Protein AF-0000000083465930 (afdb_homodimer)

Structure (mmCIF, N/CA/C/O backbone):
data_AF-0000000083465930-model_v1
#
loop_
_entity.id
_entity.type
_entity.pdbx_description
1 polymer 'peptidyl-tRNA hydrolase'
#
loop_
_atom_site.group_PDB
_atom_site.id
_atom_site.type_symbol
_atom_site.label_atom_id
_atom_site.label_alt_id
_atom_site.label_comp_id
_atom_site.label_asym_id
_atom_site.label_entity_id
_atom_site.label_seq_id
_atom_site.pdbx_PDB_ins_code
_atom_site.Cartn_x
_atom_site.Cartn_y
_atom_site.Cartn_z
_atom_site.occupancy
_atom_site.B_iso_or_equiv
_atom_site.auth_seq_id
_atom_site.auth_comp_id
_atom_site.auth_asym_id
_atom_site.auth_atom_id
_atom_site.pdbx_PDB_model_num
ATOM 1 N N . MET A 1 1 ? 44.125 41.344 32.562 1 27.91 1 MET A N 1
ATOM 2 C CA . MET A 1 1 ? 44.281 40.625 31.328 1 27.91 1 MET A CA 1
ATOM 3 C C . MET A 1 1 ? 43.156 39.625 31.141 1 27.91 1 MET A C 1
ATOM 5 O O . MET A 1 1 ? 43.188 38.781 30.234 1 27.91 1 MET A O 1
ATOM 9 N N . GLU A 1 2 ? 42.25 39.406 32.125 1 35.97 2 GLU A N 1
ATOM 10 C CA . GLU A 1 2 ? 41.156 38.438 32.344 1 35.97 2 GLU A CA 1
ATOM 11 C C . GLU A 1 2 ? 40 38.719 31.406 1 35.97 2 GLU A C 1
ATOM 13 O O . GLU A 1 2 ? 39.125 37.844 31.203 1 35.97 2 GLU A O 1
ATOM 18 N N . ASN A 1 3 ? 39.75 39.969 30.953 1 37.75 3 ASN A N 1
ATOM 19 C CA . ASN A 1 3 ? 38.469 40.375 30.391 1 37.75 3 ASN A CA 1
ATOM 20 C C . ASN A 1 3 ? 38.344 39.969 28.938 1 37.75 3 ASN A C 1
ATOM 22 O O . ASN A 1 3 ? 37.344 40.312 28.266 1 37.75 3 ASN A O 1
ATOM 26 N N . TYR A 1 4 ? 39.5 39.75 28.172 1 34.25 4 TYR A N 1
ATOM 27 C CA . TYR A 1 4 ? 39.406 39.562 26.719 1 34.25 4 TYR A CA 1
ATOM 28 C C . TYR A 1 4 ? 38.875 38.188 26.375 1 34.25 4 TYR A C 1
ATOM 30 O O . TYR A 1 4 ? 38.75 37.844 25.203 1 34.25 4 TYR A O 1
ATOM 38 N N . THR A 1 5 ? 38.844 37.156 27.266 1 36.78 5 THR A N 1
ATOM 39 C CA . THR A 1 5 ? 38.5 35.781 26.922 1 36.78 5 THR A CA 1
ATOM 40 C C . THR A 1 5 ? 37 35.656 26.609 1 36.78 5 THR A C 1
ATOM 42 O O . THR A 1 5 ? 36.562 34.688 25.984 1 36.78 5 THR A O 1
ATOM 45 N N . ALA A 1 6 ? 36.156 36.531 27.141 1 35.62 6 ALA A N 1
ATOM 46 C CA . ALA A 1 6 ? 34.719 36.375 27 1 35.62 6 ALA A CA 1
ATOM 47 C C . ALA A 1 6 ? 34.25 36.656 25.562 1 35.62 6 ALA A C 1
ATOM 49 O O . ALA A 1 6 ? 33.25 36.125 25.109 1 35.62 6 ALA A O 1
ATOM 50 N N . PHE A 1 7 ? 34.969 37.625 24.875 1 36.94 7 PHE A N 1
ATOM 51 C CA . PHE A 1 7 ? 34.375 38.156 23.656 1 36.94 7 PHE A CA 1
ATOM 52 C C . PHE A 1 7 ? 34.469 37.156 22.516 1 36.94 7 PHE A C 1
ATOM 54 O O . PHE A 1 7 ? 33.562 37.062 21.688 1 36.94 7 PHE A O 1
ATOM 61 N N . LEU A 1 8 ? 35.594 36.375 22.375 1 36.5 8 LEU A N 1
ATOM 62 C CA . LEU A 1 8 ? 35.844 35.594 21.188 1 36.5 8 LEU A CA 1
ATOM 63 C C . LEU A 1 8 ? 34.844 34.406 21.125 1 36.5 8 LEU A C 1
ATOM 65 O O . LEU A 1 8 ? 34.656 33.812 20.062 1 36.5 8 LEU A O 1
ATOM 69 N N . ALA A 1 9 ? 34.281 33.938 22.297 1 39.59 9 ALA A N 1
ATOM 70 C CA . ALA A 1 9 ? 33.438 32.781 22.219 1 39.59 9 ALA A CA 1
ATOM 71 C C . ALA A 1 9 ? 32.125 33.094 21.469 1 39.59 9 ALA A C 1
ATOM 73 O O . ALA A 1 9 ? 31.438 32.188 21.016 1 39.59 9 ALA A O 1
ATOM 74 N N . GLY A 1 10 ? 31.703 34.344 21.453 1 39.66 10 GLY A N 1
ATOM 75 C CA . GLY A 1 10 ? 30.422 34.656 20.844 1 39.66 10 GLY A CA 1
ATOM 76 C C . GLY A 1 10 ? 30.422 34.531 19.344 1 39.66 10 GLY A C 1
ATOM 77 O O . GLY A 1 10 ? 29.391 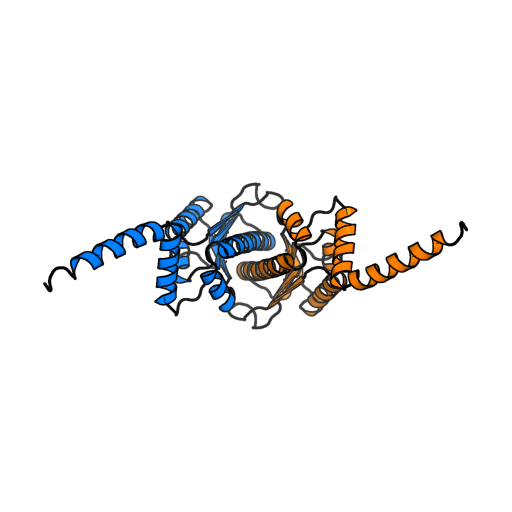34.281 18.734 1 39.66 10 GLY A O 1
ATOM 78 N N . VAL A 1 11 ? 31.5 34.969 18.609 1 41.03 11 VAL A N 1
ATOM 79 C CA . VAL A 1 11 ? 31.453 35.094 17.156 1 41.03 11 VAL A CA 1
ATOM 80 C C . VAL A 1 11 ? 31.391 33.719 16.5 1 41.03 11 VAL A C 1
ATOM 82 O O . VAL A 1 11 ? 30.688 33.531 15.5 1 41.03 11 VAL A O 1
ATOM 85 N N . ALA A 1 12 ? 32.219 32.75 16.969 1 38.88 12 ALA A N 1
ATOM 86 C CA . ALA A 1 12 ? 32.281 31.516 16.219 1 38.88 12 ALA A CA 1
ATOM 87 C C . ALA A 1 12 ? 30.953 30.766 16.281 1 38.88 12 ALA A C 1
ATOM 89 O O . ALA A 1 12 ? 30.609 30.016 15.352 1 38.88 12 ALA A O 1
ATOM 90 N N . ILE A 1 13 ? 30.172 30.938 17.359 1 40.91 13 ILE A N 1
ATOM 91 C CA . ILE A 1 13 ? 28.906 30.219 17.438 1 40.91 13 ILE A CA 1
ATOM 92 C C . ILE A 1 13 ? 27.938 30.781 16.391 1 40.91 13 ILE A C 1
ATOM 94 O O . ILE A 1 13 ? 26.969 30.109 16.016 1 40.91 13 ILE A O 1
ATOM 98 N N . GLY A 1 14 ? 28.016 32.062 15.992 1 40.56 14 GLY A N 1
ATOM 99 C CA . GLY A 1 14 ? 27.062 32.656 15.07 1 40.56 14 GLY A CA 1
ATOM 100 C C . GLY A 1 14 ? 27.141 32.094 13.664 1 40.56 14 GLY A C 1
ATOM 101 O O . GLY A 1 14 ? 26.125 31.938 12.992 1 40.56 14 GLY A O 1
ATOM 102 N N . ILE A 1 15 ? 28.344 32.031 13.047 1 40.5 15 ILE A N 1
ATOM 103 C CA . ILE A 1 15 ? 28.453 31.688 11.633 1 40.5 15 ILE A CA 1
ATOM 104 C C . ILE A 1 15 ? 28.016 30.25 11.398 1 40.5 15 ILE A C 1
ATOM 106 O O . ILE A 1 15 ? 27.359 29.938 10.398 1 40.5 15 ILE A O 1
ATOM 110 N N . THR A 1 16 ? 28.453 29.281 12.297 1 41.25 16 THR A N 1
ATOM 111 C CA . THR A 1 16 ? 28.062 27.906 12.016 1 41.25 16 THR A CA 1
ATOM 112 C C . THR A 1 16 ? 26.547 27.734 12.141 1 41.25 16 THR A C 1
ATOM 114 O O . THR A 1 16 ? 25.984 26.812 11.547 1 41.25 16 THR A O 1
ATOM 117 N N . THR A 1 17 ? 25.828 28.609 12.898 1 41.78 17 THR A N 1
ATOM 118 C CA . THR A 1 17 ? 24.375 28.422 12.953 1 41.78 17 THR A CA 1
ATOM 119 C C . THR A 1 17 ? 23.734 28.766 11.617 1 41.78 17 THR A C 1
ATOM 121 O O . THR A 1 17 ? 22.641 28.281 11.297 1 41.78 17 THR A O 1
ATOM 124 N N . SER A 1 18 ? 24.234 29.703 10.883 1 39.09 18 SER A N 1
ATOM 125 C CA . SER A 1 18 ? 23.562 30.109 9.656 1 39.09 18 SER A CA 1
ATOM 126 C C . SER A 1 18 ? 23.562 28.984 8.633 1 39.09 18 SER A C 1
ATOM 128 O O . SER A 1 18 ? 22.578 28.797 7.898 1 39.09 18 SER A O 1
ATOM 130 N N . LEU A 1 19 ? 24.672 28.406 8.281 1 38.31 19 LEU A N 1
ATOM 131 C CA . LEU A 1 19 ? 24.703 27.375 7.246 1 38.31 19 LEU A CA 1
ATOM 132 C C . LEU A 1 19 ? 23.891 26.156 7.68 1 38.31 19 LEU A C 1
ATOM 134 O O . LEU A 1 19 ? 23.359 25.422 6.84 1 38.31 19 LEU A O 1
ATOM 138 N N . LEU A 1 20 ? 23.938 25.766 8.945 1 37.5 20 LEU A N 1
ATOM 139 C CA . LEU A 1 20 ? 23.172 24.594 9.375 1 37.5 20 LEU A CA 1
ATOM 140 C C . LEU A 1 20 ? 21.672 24.859 9.289 1 37.5 20 LEU A C 1
ATOM 142 O O . LEU A 1 20 ? 20.875 23.938 9.445 1 37.5 20 LEU A O 1
ATOM 146 N N . VAL A 1 21 ? 21.203 26.188 9.219 1 34.84 21 VAL A N 1
ATOM 147 C CA . VAL A 1 21 ? 19.766 26.328 9.07 1 34.84 21 VAL A CA 1
ATOM 148 C C . VAL A 1 21 ? 19.359 26.047 7.629 1 34.84 21 VAL A C 1
ATOM 150 O O . VAL A 1 21 ? 18.797 26.906 6.945 1 34.84 21 VAL A O 1
ATOM 153 N N . LYS A 1 22 ? 20.312 25.531 6.785 1 37.97 22 LYS A N 1
ATOM 154 C CA . LYS A 1 22 ? 19.516 25.156 5.621 1 37.97 22 LYS A CA 1
ATOM 155 C C . LYS A 1 22 ? 18.203 24.516 6.035 1 37.97 22 LYS A C 1
ATOM 157 O O . LYS A 1 22 ? 18.172 23.688 6.953 1 37.97 22 LYS A O 1
ATOM 162 N N . GLY A 1 23 ? 16.922 25.062 5.531 1 37 23 GLY A N 1
ATOM 163 C CA . GLY A 1 23 ? 15.523 24.719 5.777 1 37 23 GLY A CA 1
ATOM 164 C C . GLY A 1 23 ? 15.305 23.25 6.074 1 37 23 GLY A C 1
ATOM 165 O O . GLY A 1 23 ? 14.438 22.891 6.871 1 37 23 GLY A O 1
ATOM 166 N N . ASN A 1 24 ? 16.047 22.406 5.473 1 42.25 24 ASN A N 1
ATOM 167 C CA . ASN A 1 24 ? 15.82 20.984 5.652 1 42.25 24 ASN A CA 1
ATOM 168 C C . ASN A 1 24 ? 16.375 20.5 6.988 1 42.25 24 ASN A C 1
ATOM 170 O O . ASN A 1 24 ? 15.82 19.562 7.586 1 42.25 24 ASN A O 1
ATOM 174 N N . ARG A 1 25 ? 17.391 21.219 7.574 1 44.59 25 ARG A N 1
ATOM 175 C CA . ARG A 1 25 ? 18.062 20.797 8.797 1 44.59 25 ARG A CA 1
ATOM 176 C C . ARG A 1 25 ? 17.281 21.234 10.031 1 44.59 25 ARG A C 1
ATOM 178 O O . ARG A 1 25 ? 17.359 20.594 11.086 1 44.59 25 ARG A O 1
ATOM 185 N N . VAL A 1 26 ? 16.625 22.359 9.984 1 43.25 26 VAL A N 1
ATOM 186 C CA . VAL A 1 26 ? 15.812 22.766 11.133 1 43.25 26 VAL A CA 1
ATOM 187 C C . VAL A 1 26 ? 14.672 21.766 11.328 1 43.25 26 VAL A C 1
ATOM 189 O O . VAL A 1 26 ? 14.312 21.438 12.469 1 43.25 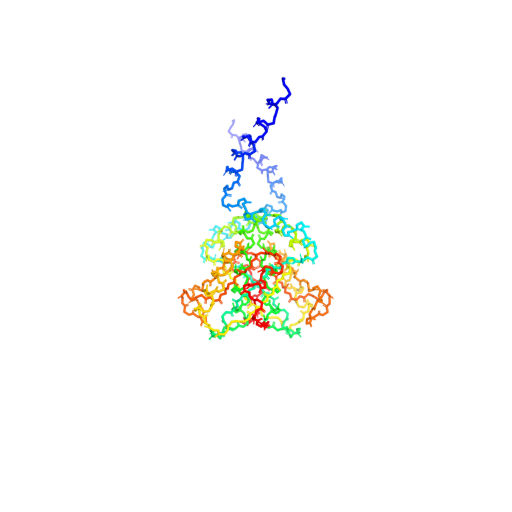26 VAL A O 1
ATOM 192 N N . LYS A 1 27 ? 14.109 21.328 10.172 1 48.66 27 LYS A N 1
ATOM 193 C CA . LYS A 1 27 ? 13.055 20.328 10.195 1 48.66 27 LYS A CA 1
ATOM 194 C C . LYS A 1 27 ? 13.57 19 10.734 1 48.66 27 LYS A C 1
ATOM 196 O O . LYS A 1 27 ? 12.883 18.312 11.492 1 48.66 27 LYS A O 1
ATOM 201 N N . ASP A 1 28 ? 14.859 18.734 10.461 1 49.38 28 ASP A N 1
ATOM 202 C CA . ASP A 1 28 ? 15.516 17.547 11.031 1 49.38 28 ASP A CA 1
ATOM 203 C C . ASP A 1 28 ? 15.734 17.734 12.531 1 49.38 28 ASP A C 1
ATOM 205 O O . ASP A 1 28 ? 15.625 16.766 13.297 1 49.38 28 ASP A O 1
ATOM 209 N N . ILE A 1 29 ? 15.953 19 12.883 1 46.38 29 ILE A N 1
ATOM 210 C CA . ILE A 1 29 ? 16.25 19.25 14.289 1 46.38 29 ILE A CA 1
ATOM 211 C C . ILE A 1 29 ? 14.977 19.109 15.117 1 46.38 29 ILE A C 1
ATOM 213 O O . ILE A 1 29 ? 14.992 18.547 16.219 1 46.38 29 ILE A O 1
ATOM 217 N N . LYS A 1 30 ? 13.719 19.656 14.766 1 47.03 30 LYS A N 1
ATOM 218 C CA . LYS A 1 30 ? 12.484 19.484 15.523 1 47.03 30 LYS A CA 1
ATOM 219 C C . LYS A 1 30 ? 12.078 18.016 15.578 1 47.03 30 LYS A C 1
ATOM 221 O O . LYS A 1 30 ? 11.656 17.516 16.625 1 47.03 30 LYS A O 1
ATOM 226 N N . CYS A 1 31 ? 12.242 17.297 14.398 1 47.69 31 CYS A N 1
ATOM 227 C CA . CYS A 1 31 ? 12.039 15.859 14.453 1 47.69 31 CYS A CA 1
ATOM 228 C C . CYS A 1 31 ? 13.008 15.211 15.43 1 47.69 31 CYS A C 1
ATOM 230 O O . CYS A 1 31 ? 12.617 14.32 16.203 1 47.69 31 CYS A O 1
ATOM 232 N N . LEU A 1 32 ? 14.234 15.75 15.352 1 48 32 LEU A N 1
ATOM 233 C CA . LEU A 1 32 ? 15.219 15.219 16.281 1 48 32 LEU A CA 1
ATOM 234 C C . LEU A 1 32 ? 14.859 15.578 17.719 1 48 32 LEU A C 1
ATOM 236 O O . LEU A 1 32 ? 14.953 14.734 18.609 1 48 32 LEU A O 1
ATOM 240 N N . PHE A 1 33 ? 14.562 16.844 18 1 45.38 33 PHE A N 1
ATOM 241 C CA . PHE A 1 33 ? 14.211 17.203 19.359 1 45.38 33 PHE A CA 1
ATOM 242 C C . PHE A 1 33 ? 12.992 16.438 19.844 1 45.38 33 PHE A C 1
ATOM 244 O O . PHE A 1 33 ? 12.961 15.938 20.969 1 45.38 33 PHE A O 1
ATOM 251 N N . ASP A 1 34 ? 11.914 16.391 18.984 1 46.78 34 ASP A N 1
ATOM 252 C CA . ASP A 1 34 ? 10.711 15.656 19.359 1 46.78 34 ASP A CA 1
ATOM 253 C C . ASP A 1 34 ? 10.984 14.164 19.453 1 46.78 34 ASP A C 1
ATOM 255 O O . ASP A 1 34 ? 10.453 13.484 20.328 1 46.78 34 ASP A O 1
ATOM 259 N N . ILE A 1 35 ? 11.805 13.602 18.609 1 47.16 35 ILE A N 1
ATOM 260 C CA . ILE A 1 35 ? 12.273 12.227 18.781 1 47.16 35 ILE A CA 1
ATOM 261 C C . ILE A 1 35 ? 12.984 12.094 20.125 1 47.16 35 ILE A C 1
ATOM 263 O O . ILE A 1 35 ? 12.789 11.109 20.844 1 47.16 35 ILE A O 1
ATOM 267 N N . VAL A 1 36 ? 13.836 13 20.406 1 43.12 36 VAL A N 1
ATOM 268 C CA . VAL A 1 36 ? 14.609 12.945 21.641 1 43.12 36 VAL A CA 1
ATOM 269 C C . VAL A 1 36 ? 13.688 13.117 22.844 1 43.12 36 VAL A C 1
ATOM 271 O O . VAL A 1 36 ? 13.836 12.43 23.859 1 43.12 36 VAL A O 1
ATOM 274 N N . LEU A 1 37 ? 12.953 14.133 22.891 1 43.19 37 LEU A N 1
ATOM 275 C CA . LEU A 1 37 ? 12.195 14.398 24.109 1 43.19 37 LEU A CA 1
ATOM 276 C C . LEU A 1 37 ? 11.062 13.398 24.266 1 43.19 37 LEU A C 1
ATOM 278 O O . LEU A 1 37 ? 10.742 12.992 25.391 1 43.19 37 LEU A O 1
ATOM 282 N N . ASN A 1 38 ? 10.078 13.211 23.297 1 46.69 38 ASN A N 1
ATOM 283 C CA . ASN A 1 38 ? 8.922 12.367 23.578 1 46.69 38 ASN A CA 1
ATOM 284 C C . ASN A 1 38 ? 9.156 10.922 23.141 1 46.69 38 ASN A C 1
ATOM 286 O O . ASN A 1 38 ? 8.688 10.516 22.062 1 46.69 38 ASN A O 1
ATOM 290 N N . LYS A 1 39 ? 10.172 10.25 23.5 1 51.28 39 LYS A N 1
ATOM 291 C CA . LYS A 1 39 ? 10.578 8.852 23.469 1 51.28 39 LYS A CA 1
ATOM 292 C C . LYS A 1 39 ? 9.367 7.926 23.469 1 51.28 39 LYS A C 1
ATOM 294 O O . LYS A 1 39 ? 9.461 6.77 23.062 1 51.28 39 LYS A O 1
ATOM 299 N N . ARG A 1 40 ? 8.281 8.469 23.891 1 60.31 40 ARG A N 1
ATOM 300 C CA . ARG A 1 40 ? 7.176 7.543 24.125 1 60.31 40 ARG A CA 1
ATOM 301 C C . ARG A 1 40 ? 6.203 7.547 22.938 1 60.31 40 ARG A C 1
ATOM 303 O O . ARG A 1 40 ? 5.254 6.762 22.922 1 60.31 40 ARG A O 1
ATOM 310 N N . ASP A 1 41 ? 6.512 8.484 21.906 1 82.75 41 ASP A N 1
ATOM 311 C CA . ASP A 1 41 ? 5.555 8.602 20.812 1 82.75 41 ASP A CA 1
ATOM 312 C C . ASP A 1 41 ? 5.953 7.703 19.641 1 82.75 41 ASP A C 1
ATOM 314 O O . ASP A 1 41 ? 7.031 7.871 19.062 1 82.75 41 ASP A O 1
ATOM 318 N N . SER A 1 42 ? 5.156 6.676 19.312 1 92.75 42 SER A N 1
ATOM 319 C CA . SER A 1 42 ? 5.398 5.77 18.188 1 92.75 42 SER A CA 1
ATOM 320 C C . SER A 1 42 ? 5.16 6.465 16.859 1 92.75 42 SER A C 1
ATOM 322 O O . SER A 1 42 ? 4.434 7.457 16.797 1 92.75 42 SER A O 1
ATOM 324 N N . CYS A 1 43 ? 5.926 6.09 15.852 1 97.06 43 CYS A N 1
ATOM 325 C CA . CYS A 1 43 ? 5.766 6.641 14.508 1 97.06 43 CYS A CA 1
ATOM 326 C C . CYS A 1 43 ? 4.688 5.891 13.734 1 97.06 43 CYS A C 1
ATOM 328 O O . CYS A 1 43 ? 4.496 4.691 13.938 1 97.06 43 CYS A O 1
ATOM 330 N N . LYS A 1 44 ? 4.031 6.629 12.891 1 97.75 44 LYS A N 1
ATOM 331 C CA . LYS A 1 44 ? 3.012 6 12.055 1 97.75 44 LYS A CA 1
ATOM 332 C C . LYS A 1 44 ? 2.918 6.684 10.695 1 97.75 44 LYS A C 1
ATOM 334 O O . LYS A 1 44 ? 3.479 7.762 10.5 1 97.75 44 LYS A O 1
ATOM 339 N N . MET A 1 45 ? 2.43 6.047 9.75 1 98.62 45 MET A N 1
ATOM 340 C CA . MET A 1 45 ? 1.994 6.559 8.453 1 98.62 45 MET A CA 1
ATOM 341 C C . MET A 1 45 ? 0.476 6.488 8.328 1 98.62 45 MET A C 1
ATOM 343 O O . MET A 1 45 ? -0.144 5.516 8.758 1 98.62 45 MET A O 1
ATOM 347 N N . VAL A 1 46 ? -0.176 7.516 7.812 1 98.81 46 VAL A N 1
ATOM 348 C CA . VAL A 1 46 ? -1.629 7.523 7.688 1 98.81 46 VAL A CA 1
ATOM 349 C C . VAL A 1 46 ? -2.02 7.801 6.238 1 98.81 46 VAL A C 1
ATOM 351 O O . VAL A 1 46 ? -1.301 8.5 5.516 1 98.81 46 VAL A O 1
ATOM 354 N N . PHE A 1 47 ? -3.111 7.168 5.836 1 98.88 47 PHE A N 1
ATOM 355 C CA . PHE A 1 47 ? -3.721 7.414 4.535 1 98.88 47 PHE A CA 1
ATOM 356 C C . PHE A 1 47 ? -5.094 8.062 4.695 1 98.88 47 PHE A C 1
ATOM 358 O O . PHE A 1 47 ? -5.973 7.504 5.355 1 98.88 47 PHE A O 1
ATOM 365 N N . VAL A 1 48 ? -5.27 9.227 4.168 1 98.94 48 VAL A N 1
ATOM 366 C CA . VAL A 1 48 ? -6.551 9.922 4.168 1 98.94 48 VAL A CA 1
ATOM 367 C C . VAL A 1 48 ? -7.27 9.672 2.842 1 98.94 48 VAL A C 1
ATOM 369 O O . VAL A 1 48 ? -6.867 10.195 1.802 1 98.94 48 VAL A O 1
ATOM 372 N N . VAL A 1 49 ? -8.344 8.93 2.893 1 98.81 49 VAL A N 1
ATOM 373 C CA . VAL A 1 49 ? -9.039 8.469 1.696 1 98.81 49 VAL A CA 1
ATOM 374 C C . VAL A 1 49 ? -10.273 9.328 1.449 1 98.81 49 VAL A C 1
ATOM 376 O O . VAL A 1 49 ? -11.086 9.531 2.35 1 98.81 49 VAL A O 1
ATOM 379 N N . ARG A 1 50 ? -10.359 9.867 0.22 1 98.38 50 ARG A N 1
ATOM 380 C CA . ARG A 1 50 ? -11.57 10.57 -0.183 1 98.38 50 ARG A CA 1
ATOM 381 C C . ARG A 1 50 ? -12.75 9.609 -0.275 1 98.38 50 ARG A C 1
ATOM 383 O O . ARG A 1 50 ? -12.953 8.961 -1.304 1 98.38 50 ARG A O 1
ATOM 390 N N . ASN A 1 51 ? -13.539 9.625 0.748 1 97.75 51 ASN A N 1
ATOM 391 C CA . ASN A 1 51 ? -14.68 8.727 0.862 1 97.75 51 ASN A CA 1
ATOM 392 C C . ASN A 1 51 ? -15.852 9.188 -0.008 1 97.75 51 ASN A C 1
ATOM 394 O O . ASN A 1 51 ? -16.703 8.383 -0.383 1 97.75 51 ASN A O 1
ATOM 398 N N . ASP A 1 52 ? -15.945 10.422 -0.296 1 96.88 52 ASP A N 1
ATOM 39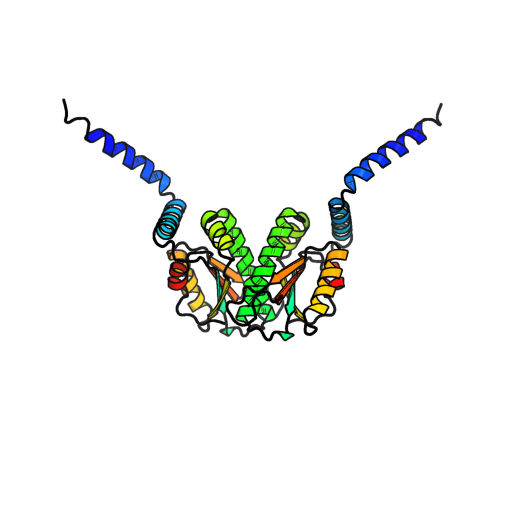9 C CA . ASP A 1 52 ? -17.016 11 -1.099 1 96.88 52 ASP A CA 1
ATOM 400 C C . ASP A 1 52 ? -17 10.445 -2.521 1 96.88 52 ASP A C 1
ATOM 402 O O . ASP A 1 52 ? -18 10.531 -3.24 1 96.88 52 ASP A O 1
ATOM 406 N N . LEU A 1 53 ? -15.875 9.812 -2.975 1 96.25 53 LEU A N 1
ATOM 407 C CA . LEU A 1 53 ? -15.734 9.312 -4.34 1 96.25 53 LEU A CA 1
ATOM 408 C C . LEU A 1 53 ? -16.422 7.957 -4.496 1 96.25 53 LEU A C 1
ATOM 410 O O . LEU A 1 53 ? -16.625 7.492 -5.617 1 96.25 53 LEU A O 1
ATOM 414 N N . GLY A 1 54 ? -16.688 7.281 -3.406 1 95.06 54 GLY A N 1
ATOM 415 C CA . GLY A 1 54 ? -17.375 6 -3.465 1 95.06 54 GLY A CA 1
ATOM 416 C C . GLY A 1 54 ? -16.531 4.902 -4.09 1 95.06 54 GLY A C 1
ATOM 417 O O . GLY A 1 54 ? -17.047 4.051 -4.812 1 95.06 54 GLY A O 1
ATOM 418 N N . MET A 1 55 ? -15.242 4.922 -3.822 1 95.5 55 MET A N 1
ATOM 419 C CA . MET A 1 55 ? -14.352 3.91 -4.391 1 95.5 55 MET A CA 1
ATOM 420 C C . MET A 1 55 ? -14.609 2.547 -3.756 1 95.5 55 MET A C 1
ATOM 422 O O . MET A 1 55 ? -14.938 2.461 -2.57 1 95.5 55 MET A O 1
ATOM 426 N N . THR A 1 56 ? -14.391 1.492 -4.582 1 95.19 56 THR A N 1
ATOM 427 C CA . THR A 1 56 ? -14.492 0.127 -4.078 1 95.19 56 THR A CA 1
ATOM 428 C C . THR A 1 56 ? -13.336 -0.192 -3.141 1 95.19 56 THR A C 1
ATOM 430 O O . THR A 1 56 ? -12.352 0.544 -3.094 1 95.19 56 THR A O 1
ATOM 433 N N . LYS A 1 57 ? -13.438 -1.282 -2.434 1 96.12 57 LYS A N 1
ATOM 434 C CA . LYS A 1 57 ? -12.406 -1.721 -1.497 1 96.12 57 LYS A CA 1
ATOM 435 C C . LYS A 1 57 ? -11.07 -1.934 -2.209 1 96.12 57 LYS A C 1
ATOM 437 O O . LYS A 1 57 ? -10.023 -1.521 -1.709 1 96.12 57 LYS A O 1
ATOM 442 N N . GLY A 1 58 ? -11.125 -2.561 -3.355 1 96.25 58 GLY A N 1
ATOM 443 C CA . GLY A 1 58 ? -9.914 -2.822 -4.117 1 96.25 58 GLY A CA 1
ATOM 444 C C . GLY A 1 58 ? -9.219 -1.558 -4.59 1 96.25 58 GLY A C 1
ATOM 445 O O . GLY A 1 58 ? -7.996 -1.444 -4.504 1 96.25 58 GLY A O 1
ATOM 446 N N . LYS A 1 59 ? -9.992 -0.634 -5.059 1 95.75 59 LYS A N 1
ATOM 447 C CA . LYS A 1 59 ? -9.438 0.627 -5.543 1 95.75 59 LYS A CA 1
ATOM 448 C C . LYS A 1 59 ? -8.828 1.433 -4.398 1 95.75 59 LYS A C 1
ATOM 450 O O . LYS A 1 59 ? -7.75 2.02 -4.555 1 95.75 59 LYS A O 1
ATOM 455 N N . ILE A 1 60 ? -9.492 1.464 -3.27 1 97.69 60 ILE A N 1
ATOM 456 C CA . ILE A 1 60 ? -8.961 2.143 -2.094 1 97.69 60 ILE A CA 1
ATOM 457 C C . ILE A 1 60 ? -7.617 1.529 -1.709 1 97.69 60 ILE A C 1
ATOM 459 O O . ILE A 1 60 ? -6.641 2.248 -1.483 1 97.69 60 ILE A O 1
ATOM 463 N N . ALA A 1 61 ? -7.594 0.227 -1.668 1 98.5 61 ALA A N 1
ATOM 464 C CA . ALA A 1 61 ? -6.367 -0.477 -1.299 1 98.5 61 ALA A CA 1
ATOM 465 C C . ALA A 1 61 ? -5.25 -0.187 -2.293 1 98.5 61 ALA A C 1
ATOM 467 O O . ALA A 1 61 ? -4.105 0.049 -1.896 1 98.5 61 ALA A O 1
ATOM 468 N N . ALA A 1 62 ? -5.527 -0.182 -3.559 1 97.69 62 ALA A N 1
ATOM 469 C CA . ALA A 1 62 ? -4.535 0.107 -4.59 1 97.69 62 ALA A CA 1
ATOM 470 C C . ALA A 1 62 ? -3.984 1.521 -4.441 1 97.69 62 ALA A C 1
ATOM 472 O O . ALA A 1 62 ? -2.77 1.732 -4.512 1 97.69 62 ALA A O 1
ATOM 473 N N . GLN A 1 63 ? -4.863 2.477 -4.23 1 98 63 GLN A N 1
ATOM 474 C CA . GLN A 1 63 ? -4.441 3.867 -4.113 1 98 63 GLN A CA 1
ATOM 475 C C . GLN A 1 63 ? -3.65 4.098 -2.828 1 98 63 GLN A C 1
ATOM 477 O O . GLN A 1 63 ? -2.682 4.859 -2.814 1 98 63 GLN A O 1
ATOM 482 N N . CYS A 1 64 ? -4.07 3.461 -1.718 1 98.75 64 CYS A N 1
ATOM 483 C CA . CYS A 1 64 ? -3.295 3.553 -0.485 1 98.75 64 CYS A CA 1
ATOM 484 C C . CYS A 1 64 ? -1.912 2.938 -0.664 1 98.75 64 CYS A C 1
ATOM 486 O O . CYS A 1 64 ? -0.931 3.438 -0.109 1 98.75 64 CYS A O 1
ATOM 488 N N . SER A 1 65 ? -1.815 1.862 -1.4 1 98.81 65 SER A N 1
ATOM 489 C CA . SER A 1 65 ? -0.529 1.233 -1.68 1 98.81 65 SER A CA 1
ATOM 490 C C . SER A 1 65 ? 0.375 2.158 -2.488 1 98.81 65 SER A C 1
ATOM 492 O O . SER A 1 65 ? 1.585 2.209 -2.26 1 98.81 65 SER A O 1
ATOM 494 N N . HIS A 1 66 ? -0.203 2.873 -3.436 1 98.44 66 HIS A N 1
ATOM 495 C CA . HIS A 1 66 ? 0.558 3.898 -4.141 1 98.44 66 HIS A CA 1
ATOM 496 C C . HIS A 1 66 ? 1.121 4.93 -3.17 1 98.44 66 HIS A C 1
ATOM 498 O O . HIS A 1 66 ? 2.314 5.238 -3.209 1 98.44 66 HIS A O 1
ATOM 504 N N . ALA A 1 67 ? 0.228 5.422 -2.307 1 98.81 67 ALA A N 1
ATOM 505 C CA . ALA A 1 67 ? 0.631 6.434 -1.332 1 98.81 67 ALA A CA 1
ATOM 506 C C . ALA A 1 67 ? 1.739 5.91 -0.424 1 98.81 67 ALA A C 1
ATOM 508 O O . ALA A 1 67 ? 2.686 6.633 -0.106 1 98.81 67 ALA A O 1
ATOM 509 N N . ALA A 1 68 ? 1.6 4.66 -0.032 1 98.81 68 ALA A N 1
ATOM 510 C CA . ALA A 1 68 ? 2.574 4.051 0.871 1 98.81 68 ALA A CA 1
ATOM 511 C C . ALA A 1 68 ? 3.965 4.027 0.244 1 98.81 68 ALA A C 1
ATOM 513 O O . ALA A 1 68 ? 4.945 4.414 0.884 1 98.81 68 ALA A O 1
ATOM 514 N N . ILE A 1 69 ? 4.062 3.604 -1.009 1 98.31 69 ILE A N 1
ATOM 515 C CA . ILE A 1 69 ? 5.344 3.512 -1.698 1 98.31 69 ILE A CA 1
ATOM 516 C C . ILE A 1 69 ? 5.93 4.91 -1.888 1 98.31 69 ILE A C 1
ATOM 518 O O . ILE A 1 69 ? 7.125 5.121 -1.684 1 98.31 69 ILE A O 1
ATOM 522 N N . MET A 1 70 ? 5.074 5.867 -2.238 1 98.06 70 MET A N 1
ATOM 523 C CA . MET A 1 70 ? 5.555 7.23 -2.443 1 98.06 70 MET A CA 1
ATOM 524 C C . MET A 1 70 ? 6.113 7.812 -1.15 1 98.06 70 MET A C 1
ATOM 526 O O . MET A 1 70 ? 7.199 8.398 -1.146 1 98.06 70 MET A O 1
ATOM 530 N N . CYS A 1 71 ? 5.375 7.66 -0.057 1 98.62 71 CYS A N 1
ATOM 531 C CA . CYS A 1 71 ? 5.824 8.148 1.242 1 98.62 71 CYS A CA 1
ATOM 532 C C . CYS A 1 71 ? 7.117 7.461 1.667 1 98.62 71 CYS A C 1
ATOM 534 O O . CYS A 1 71 ? 8.039 8.117 2.152 1 98.62 71 CYS A O 1
ATOM 536 N N . TYR A 1 72 ? 7.16 6.16 1.473 1 98.25 72 TYR A N 1
ATOM 537 C CA . TYR A 1 72 ? 8.336 5.371 1.819 1 98.25 72 TYR A CA 1
ATOM 538 C C . TYR A 1 72 ? 9.562 5.852 1.048 1 98.25 72 TYR A C 1
ATOM 540 O O . TYR A 1 72 ? 10.617 6.098 1.636 1 98.25 72 TYR A O 1
ATOM 548 N N . ASP A 1 73 ? 9.391 5.961 -0.221 1 96.19 73 ASP A N 1
ATOM 549 C CA . ASP A 1 73 ? 10.492 6.391 -1.083 1 96.19 73 ASP A CA 1
ATOM 550 C C . ASP A 1 73 ? 11 7.77 -0.673 1 96.19 73 ASP A C 1
ATOM 552 O O . ASP A 1 73 ? 12.211 7.984 -0.575 1 96.19 73 ASP A O 1
ATOM 556 N N . LYS A 1 74 ? 10.102 8.664 -0.447 1 97.69 74 LYS A N 1
ATOM 557 C CA . LYS A 1 74 ? 10.477 10.008 -0.026 1 97.69 74 LYS A CA 1
ATOM 558 C C . LYS A 1 74 ? 11.195 9.977 1.32 1 97.69 74 LYS A C 1
ATOM 560 O O . LYS A 1 74 ? 12.18 10.695 1.521 1 97.69 74 LYS A O 1
ATOM 565 N N . ALA A 1 75 ? 10.758 9.148 2.201 1 97.5 75 ALA A N 1
ATOM 566 C CA . ALA A 1 75 ? 11.336 9.055 3.539 1 97.5 75 ALA A CA 1
ATOM 567 C C . ALA A 1 75 ? 12.75 8.492 3.486 1 97.5 75 ALA A C 1
ATOM 569 O O . ALA A 1 75 ? 13.609 8.875 4.281 1 97.5 75 ALA A O 1
ATOM 570 N N . VAL A 1 76 ? 12.938 7.543 2.609 1 95.81 76 VAL A N 1
ATOM 571 C CA . VAL A 1 76 ? 14.266 6.965 2.447 1 95.81 76 VAL A CA 1
ATOM 572 C C . VAL A 1 76 ? 15.289 8.078 2.23 1 95.81 76 VAL A C 1
ATOM 574 O O . VAL A 1 76 ? 16.391 8.031 2.783 1 95.81 76 VAL A O 1
ATOM 577 N N . ASN A 1 77 ? 14.922 9.109 1.542 1 95.5 77 ASN A N 1
ATOM 578 C CA . ASN A 1 77 ? 15.859 10.156 1.153 1 95.5 77 ASN A CA 1
ATOM 579 C C . ASN A 1 77 ? 15.812 11.336 2.123 1 95.5 77 ASN A C 1
ATOM 581 O O . ASN A 1 77 ? 16.844 11.945 2.416 1 95.5 77 ASN A O 1
ATOM 585 N N . GLN A 1 78 ? 14.68 11.609 2.652 1 96.38 78 GLN A N 1
ATOM 586 C CA . GLN A 1 78 ? 14.508 12.883 3.34 1 96.38 78 GLN A CA 1
ATOM 587 C C . GLN A 1 78 ? 14.438 12.688 4.852 1 96.38 78 GLN A C 1
ATOM 589 O O . GLN A 1 78 ? 14.633 13.641 5.613 1 96.38 78 GLN A O 1
ATOM 594 N N . ALA A 1 79 ? 14.078 11.516 5.289 1 96.25 79 ALA A N 1
ATOM 595 C CA . ALA A 1 79 ? 13.883 11.281 6.719 1 96.25 79 ALA A CA 1
ATOM 596 C C . ALA A 1 79 ? 14.289 9.859 7.098 1 96.25 79 ALA A C 1
ATOM 598 O O . ALA A 1 79 ? 13.5 9.125 7.707 1 96.25 79 ALA A O 1
ATOM 599 N N . PRO A 1 80 ? 15.555 9.5 6.863 1 96.5 80 PRO A N 1
ATOM 600 C CA . PRO A 1 80 ? 15.992 8.117 7.055 1 96.5 80 PRO A CA 1
ATOM 601 C C . PRO A 1 80 ? 15.922 7.676 8.516 1 96.5 80 PRO A C 1
ATOM 603 O O . PRO A 1 80 ? 15.68 6.496 8.797 1 96.5 80 PRO A O 1
ATOM 606 N N . GLU A 1 81 ? 16.141 8.539 9.453 1 95.19 81 GLU A N 1
ATOM 607 C CA . GLU A 1 81 ? 16.109 8.18 10.867 1 95.19 81 GLU A CA 1
ATOM 608 C C . GLU A 1 81 ? 14.688 7.852 11.32 1 95.19 81 GLU A C 1
ATOM 610 O O . GLU A 1 81 ? 14.469 6.871 12.039 1 95.19 81 GLU A O 1
ATOM 615 N N . ILE A 1 82 ? 13.766 8.633 10.891 1 95.69 82 ILE A N 1
ATOM 616 C CA . ILE A 1 82 ? 12.367 8.398 11.227 1 95.69 82 ILE A CA 1
ATOM 617 C C . ILE A 1 82 ? 11.891 7.105 10.57 1 95.69 82 ILE A C 1
ATOM 619 O O . ILE A 1 82 ? 11.133 6.34 11.172 1 95.69 82 ILE A O 1
ATOM 623 N N . LEU A 1 83 ? 12.336 6.961 9.336 1 97 83 LEU A N 1
ATOM 624 C CA . LEU A 1 83 ? 11.977 5.738 8.625 1 97 83 LEU A CA 1
ATOM 625 C C . LEU A 1 83 ? 12.484 4.508 9.367 1 97 83 LEU A C 1
ATOM 627 O O . LEU A 1 83 ? 11.758 3.52 9.508 1 97 83 LEU A O 1
ATOM 631 N N . ARG A 1 84 ? 13.719 4.57 9.797 1 96.5 84 ARG A N 1
ATOM 632 C CA . ARG A 1 84 ? 14.297 3.463 10.555 1 96.5 84 ARG A CA 1
ATOM 633 C C . ARG A 1 84 ? 13.5 3.189 11.82 1 96.5 84 ARG A C 1
ATOM 635 O O . ARG A 1 84 ? 13.219 2.035 12.148 1 96.5 84 ARG A O 1
ATOM 642 N N . ARG A 1 85 ? 13.18 4.203 12.492 1 95.06 85 ARG A N 1
ATOM 643 C CA . ARG A 1 85 ? 12.383 4.074 13.703 1 95.06 85 ARG A CA 1
ATOM 644 C C . ARG A 1 85 ? 11.023 3.457 13.406 1 95.06 85 ARG A C 1
ATOM 646 O O . ARG A 1 85 ? 10.602 2.514 14.078 1 95.06 85 ARG A O 1
ATOM 653 N N . TRP A 1 86 ? 10.375 4.02 12.43 1 97.06 86 TRP A N 1
ATOM 654 C CA . TRP A 1 86 ? 9.078 3.504 12.008 1 97.06 86 TRP A CA 1
ATOM 655 C C . TRP A 1 86 ? 9.172 2.025 11.641 1 97.06 86 TRP A C 1
ATOM 657 O O . TRP A 1 86 ? 8.312 1.229 12.016 1 97.06 86 TRP A O 1
ATOM 667 N N . ASN A 1 87 ? 10.219 1.656 10.93 1 95.69 87 ASN A N 1
ATOM 668 C CA . ASN A 1 87 ? 10.445 0.262 10.57 1 95.69 87 ASN A CA 1
ATOM 669 C C . ASN A 1 87 ? 10.586 -0.623 11.805 1 95.69 87 ASN A C 1
ATOM 671 O O . ASN A 1 87 ? 9.984 -1.696 11.875 1 95.69 87 ASN A O 1
ATOM 675 N N . HIS A 1 88 ? 11.266 -0.125 12.758 1 94.81 88 HIS A N 1
ATOM 676 C CA . HIS A 1 88 ? 11.547 -0.894 13.961 1 94.81 88 HIS A CA 1
ATOM 677 C C . HIS A 1 88 ? 10.297 -1.019 14.836 1 94.81 88 HIS A C 1
ATOM 679 O O . HIS A 1 88 ? 10.18 -1.96 15.625 1 94.81 88 HIS A O 1
ATOM 685 N N . GLU A 1 89 ? 9.438 -0.106 14.633 1 93.69 89 GLU A N 1
ATOM 686 C CA . GLU A 1 89 ? 8.258 -0.06 15.492 1 93.69 89 GLU A CA 1
ATOM 687 C C . GLU A 1 89 ? 7.086 -0.817 14.867 1 93.69 89 GLU A C 1
ATOM 689 O O . GLU A 1 89 ? 5.973 -0.789 15.391 1 93.69 89 GLU A O 1
ATOM 694 N N . GLY A 1 90 ? 7.324 -1.465 13.68 1 92.56 90 GLY A N 1
ATOM 695 C CA . GLY A 1 90 ? 6.301 -2.33 13.109 1 92.56 90 GLY A CA 1
ATOM 696 C C . GLY A 1 90 ? 5.594 -1.718 11.922 1 92.56 90 GLY A C 1
ATOM 697 O O . GLY A 1 90 ? 4.605 -2.268 11.43 1 92.56 90 GLY A O 1
ATOM 698 N N . GLN A 1 91 ? 6.012 -0.498 11.484 1 96.19 91 GLN A N 1
ATOM 699 C CA . GLN A 1 91 ? 5.512 0.145 10.273 1 96.19 91 GLN A CA 1
ATOM 700 C C . GLN A 1 91 ? 4.004 0.375 10.352 1 96.19 91 GLN A C 1
ATOM 702 O O . GLN A 1 91 ? 3.26 -0.016 9.453 1 96.19 91 GLN A O 1
ATOM 707 N N . ALA A 1 92 ? 3.59 1.023 11.438 1 95.5 92 ALA A N 1
ATOM 708 C CA . ALA A 1 92 ? 2.162 1.253 11.641 1 95.5 92 ALA A CA 1
ATOM 709 C C . ALA A 1 92 ? 1.566 2.064 10.492 1 95.5 92 ALA A C 1
ATOM 711 O O . ALA A 1 92 ? 2.082 3.129 10.141 1 95.5 92 ALA A O 1
ATOM 712 N N . LYS A 1 93 ? 0.529 1.553 9.906 1 97.25 93 LYS A N 1
ATOM 713 C CA . LYS A 1 93 ? -0.229 2.205 8.844 1 97.25 93 LYS A CA 1
ATOM 714 C C . LYS A 1 93 ? -1.712 2.285 9.195 1 97.25 93 LYS A C 1
ATOM 716 O O . LYS A 1 93 ? -2.338 1.269 9.5 1 97.25 93 LYS A O 1
ATOM 721 N N . ILE A 1 94 ? -2.303 3.492 9.148 1 96.94 94 ILE A N 1
ATOM 722 C CA . ILE A 1 94 ? -3.689 3.74 9.531 1 96.94 94 ILE A CA 1
ATOM 723 C C . ILE A 1 94 ? -4.434 4.402 8.375 1 96.94 94 ILE A C 1
ATOM 725 O O . ILE A 1 94 ? -3.898 5.297 7.715 1 96.94 94 ILE A O 1
ATOM 729 N N . VAL A 1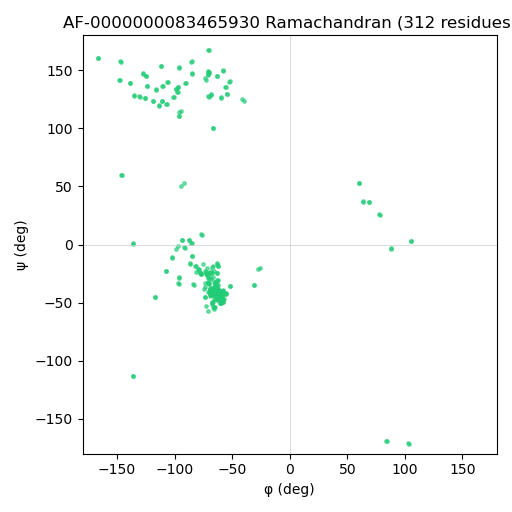 95 ? -5.641 3.934 8.133 1 98.56 95 VAL A N 1
ATOM 730 C CA . VAL A 1 95 ? -6.422 4.492 7.031 1 98.56 95 VAL A CA 1
ATOM 731 C C . VAL A 1 95 ? -7.609 5.273 7.59 1 98.56 95 VAL A C 1
ATOM 733 O O . VAL A 1 95 ? -8.406 4.738 8.367 1 98.56 95 VAL A O 1
ATOM 736 N N . LEU A 1 96 ? -7.691 6.516 7.211 1 98.81 96 LEU A N 1
ATOM 737 C CA . LEU A 1 96 ? -8.75 7.422 7.645 1 98.81 96 LEU A CA 1
ATOM 738 C C . LEU A 1 96 ? -9.664 7.781 6.48 1 98.81 96 LEU A C 1
ATOM 740 O O . LEU A 1 96 ? -9.25 7.734 5.32 1 98.81 96 LEU A O 1
ATOM 744 N N . LYS A 1 97 ? -10.922 8.125 6.754 1 98.56 97 LYS A N 1
ATOM 745 C CA . LYS A 1 97 ? -11.852 8.547 5.711 1 98.56 97 LYS A CA 1
ATOM 746 C C . LYS A 1 97 ? -12.094 10.047 5.758 1 98.56 97 LYS A C 1
ATOM 748 O O . LYS A 1 97 ? -12.164 10.633 6.84 1 98.56 97 LYS A O 1
ATOM 753 N N . LEU A 1 98 ? -12.156 10.641 4.699 1 98.62 98 LEU A N 1
ATOM 754 C CA . LEU A 1 98 ? -12.477 12.055 4.523 1 98.62 98 LEU A CA 1
ATOM 755 C C . LEU A 1 98 ? -13.742 12.227 3.689 1 98.62 98 LEU A C 1
ATOM 757 O O . LEU A 1 98 ? -13.789 11.812 2.529 1 98.62 98 LEU A O 1
ATOM 761 N N . ASP A 1 99 ? -14.695 12.898 4.238 1 97.81 99 ASP A N 1
ATOM 762 C CA . ASP A 1 99 ? -15.977 13.062 3.549 1 97.81 99 ASP A CA 1
ATOM 763 C C . ASP A 1 99 ? -16.094 14.445 2.914 1 97.81 99 ASP A C 1
ATOM 765 O O . ASP A 1 99 ? -16.938 14.672 2.051 1 97.81 99 ASP A O 1
ATOM 769 N N . GLY A 1 100 ? -15.195 15.375 3.227 1 96.5 100 GLY A N 1
ATOM 770 C CA . GLY A 1 100 ? -15.352 16.781 2.883 1 96.5 100 GLY A CA 1
ATOM 771 C C . GLY A 1 100 ? -14.812 17.125 1.505 1 96.5 100 GLY A C 1
ATOM 772 O O . GLY A 1 100 ? -14.75 18.297 1.13 1 96.5 100 GLY A O 1
ATOM 773 N N . GLY A 1 101 ? -14.352 16.156 0.74 1 96.75 101 GLY A N 1
ATOM 774 C CA . GLY A 1 101 ? -13.938 16.375 -0.636 1 96.75 101 GLY A CA 1
ATOM 775 C C . GLY A 1 101 ? -12.516 16.891 -0.756 1 96.75 101 GLY A C 1
ATOM 776 O O . GLY A 1 101 ? -11.758 16.859 0.214 1 96.75 101 GLY A O 1
ATOM 777 N N . GLU A 1 102 ? -12.141 17.328 -1.959 1 97.5 102 GLU A N 1
ATOM 778 C CA . GLU A 1 102 ? -10.758 17.672 -2.287 1 97.5 102 GLU A CA 1
ATOM 779 C C . GLU A 1 102 ? -10.312 18.938 -1.543 1 97.5 102 GLU A C 1
ATOM 781 O O . GLU A 1 102 ? -9.156 19.047 -1.144 1 97.5 102 GLU A O 1
ATOM 786 N N . LYS A 1 103 ? -11.203 19.906 -1.392 1 97.56 103 LYS A N 1
ATOM 787 C CA . LYS A 1 103 ? -10.859 21.156 -0.701 1 97.56 103 LYS A CA 1
ATOM 788 C C . LYS A 1 103 ? -10.43 20.875 0.737 1 97.56 103 LYS A C 1
ATOM 790 O O . LYS A 1 103 ? -9.43 21.422 1.208 1 97.56 103 LYS A O 1
ATOM 795 N N . GLU A 1 104 ? -11.172 20.031 1.367 1 98.12 104 GLU A N 1
ATOM 796 C CA . GLU A 1 104 ? -10.797 19.672 2.732 1 98.12 104 GLU A CA 1
ATOM 797 C C . GLU A 1 104 ? -9.477 18.906 2.76 1 98.12 104 GLU A C 1
ATOM 799 O O . GLU A 1 104 ? -8.664 19.094 3.668 1 98.12 104 GLU A O 1
ATOM 804 N N . LEU A 1 105 ? -9.312 18.062 1.807 1 98.62 105 LEU A N 1
ATOM 805 C CA . LEU A 1 105 ? -8.055 17.328 1.711 1 98.62 105 LEU A CA 1
ATOM 806 C C . LEU A 1 105 ? -6.875 18.281 1.601 1 98.62 105 LEU A C 1
ATOM 808 O O . LEU A 1 105 ? -5.84 18.062 2.232 1 98.62 105 LEU A O 1
ATOM 812 N N . GLN A 1 106 ? -7.039 19.344 0.851 1 98.44 106 GLN A N 1
ATOM 813 C CA . GLN A 1 106 ? -5.969 20.312 0.644 1 98.44 106 GLN A CA 1
ATOM 814 C C . GLN A 1 106 ? -5.594 21 1.951 1 98.44 106 GLN A C 1
ATOM 816 O O . GLN A 1 106 ? -4.426 21.312 2.18 1 98.44 106 GLN A O 1
ATOM 821 N N . LYS A 1 107 ? -6.562 21.219 2.758 1 98.56 107 LYS A N 1
ATOM 822 C CA . LYS A 1 107 ? -6.281 21.812 4.062 1 98.56 107 LYS A CA 1
ATOM 823 C C . LYS A 1 107 ? -5.375 20.906 4.891 1 98.56 107 LYS A C 1
ATOM 825 O O . LYS A 1 107 ? -4.477 21.391 5.586 1 98.56 107 LYS A O 1
ATOM 830 N N . ILE A 1 108 ? -5.609 19.625 4.785 1 98.75 108 ILE A N 1
ATOM 831 C CA . ILE A 1 108 ? -4.789 18.672 5.52 1 98.75 108 ILE A CA 1
ATOM 832 C C . ILE A 1 108 ? -3.379 18.641 4.93 1 98.75 108 ILE A C 1
ATOM 834 O O . ILE A 1 108 ? -2.393 18.594 5.668 1 98.75 108 ILE A O 1
ATOM 838 N N . VAL A 1 109 ? -3.295 18.688 3.627 1 98.75 109 VAL A N 1
ATOM 839 C CA . VAL A 1 109 ? -2 18.766 2.955 1 98.75 109 VAL A CA 1
ATOM 840 C C . VAL A 1 109 ? -1.229 19.984 3.441 1 98.75 109 VAL A C 1
ATOM 842 O O . VAL A 1 109 ? -0.055 19.875 3.805 1 98.75 109 VAL A O 1
ATOM 845 N N . ASP A 1 110 ? -1.914 21.109 3.48 1 98.62 110 ASP A N 1
ATOM 846 C CA . ASP A 1 110 ? -1.283 22.359 3.895 1 98.62 110 ASP A CA 1
ATOM 847 C C . ASP A 1 110 ? -0.786 22.281 5.336 1 98.62 110 ASP A C 1
ATOM 849 O O . ASP A 1 110 ? 0.319 22.734 5.645 1 98.62 110 ASP A O 1
ATOM 853 N N . LYS A 1 111 ? -1.596 21.703 6.113 1 98.38 111 LYS A N 1
ATOM 854 C CA . LYS A 1 111 ? -1.212 21.562 7.516 1 98.38 111 LYS A CA 1
ATOM 855 C C . LYS A 1 111 ? -0.005 20.641 7.668 1 98.38 111 LYS A C 1
ATOM 857 O O . LYS A 1 111 ? 0.952 20.969 8.375 1 98.38 111 LYS A O 1
ATOM 862 N N . ALA A 1 112 ? -0.011 19.484 7.016 1 98.25 112 ALA A N 1
ATOM 863 C CA . ALA A 1 112 ? 1.117 18.562 7.066 1 98.25 112 ALA A CA 1
ATOM 864 C C . ALA A 1 112 ? 2.393 19.219 6.547 1 98.25 112 ALA A C 1
ATOM 866 O O . ALA A 1 112 ? 3.467 19.047 7.129 1 98.25 112 ALA A O 1
ATOM 867 N N . THR A 1 113 ? 2.221 19.969 5.504 1 98.12 113 THR A N 1
ATOM 868 C CA . THR A 1 113 ? 3.355 20.672 4.906 1 98.12 113 THR A CA 1
ATOM 869 C C . THR A 1 113 ? 3.916 21.719 5.867 1 98.12 113 THR A C 1
ATOM 871 O O . THR A 1 113 ? 5.133 21.844 6.008 1 98.12 113 THR A O 1
ATOM 874 N N . SER A 1 114 ? 3.041 22.438 6.492 1 97.5 114 SER A N 1
ATOM 875 C CA . SER A 1 114 ? 3.467 23.469 7.43 1 97.5 114 SER A CA 1
ATOM 876 C C . SER A 1 114 ? 4.219 22.859 8.609 1 97.5 114 SER A C 1
ATOM 878 O O . SER A 1 114 ? 5.055 23.531 9.227 1 97.5 114 SER A O 1
ATOM 880 N N . LEU A 1 115 ? 3.955 21.594 8.898 1 95.69 115 LEU A N 1
ATOM 881 C CA . LEU A 1 115 ? 4.602 20.891 10.008 1 95.69 115 LEU A CA 1
ATOM 882 C C . LEU A 1 115 ? 5.859 20.172 9.531 1 95.69 115 LEU A C 1
ATOM 884 O O . LEU A 1 115 ? 6.523 19.484 10.312 1 95.69 115 LEU A O 1
ATOM 888 N N . ASN A 1 116 ? 6.121 20.25 8.25 1 95.81 116 ASN A N 1
ATOM 889 C CA . ASN A 1 116 ? 7.285 19.625 7.621 1 95.81 116 ASN A CA 1
ATOM 890 C C . ASN A 1 116 ? 7.238 18.109 7.73 1 95.81 116 ASN A C 1
ATOM 892 O O . ASN A 1 116 ? 8.258 17.469 8 1 95.81 116 ASN A O 1
ATOM 896 N N . ILE A 1 117 ? 6.059 17.594 7.621 1 96.88 117 ILE A N 1
ATOM 897 C CA . ILE A 1 117 ? 5.859 16.141 7.59 1 96.88 117 ILE A CA 1
ATOM 898 C C . ILE A 1 117 ? 5.734 15.672 6.141 1 96.88 117 ILE A C 1
ATOM 900 O O . ILE A 1 117 ? 5.059 16.312 5.328 1 96.88 117 ILE A O 1
ATOM 904 N N . ILE A 1 118 ? 6.402 14.625 5.891 1 98 118 ILE A N 1
ATOM 905 C CA . ILE A 1 118 ? 6.273 14.031 4.566 1 98 118 ILE A CA 1
ATOM 906 C C . ILE A 1 118 ? 4.801 13.773 4.262 1 98 118 ILE A C 1
ATOM 908 O O . ILE A 1 118 ? 4.074 13.227 5.098 1 98 118 ILE A O 1
ATOM 912 N N . ASN A 1 119 ? 4.348 14.219 3.123 1 98.81 119 ASN A N 1
ATOM 913 C CA . ASN A 1 119 ? 3.004 13.906 2.639 1 98.81 119 ASN A CA 1
ATOM 914 C C . ASN A 1 119 ? 2.963 13.82 1.117 1 98.81 119 ASN A C 1
ATOM 916 O O . ASN A 1 119 ? 3.688 14.547 0.429 1 98.81 119 ASN A O 1
ATOM 920 N N . MET A 1 120 ? 2.189 12.875 0.604 1 98.62 120 MET A N 1
ATOM 921 C CA . MET A 1 120 ? 2.1 12.602 -0.828 1 98.62 120 MET A CA 1
ATOM 922 C C . MET A 1 120 ? 0.647 12.414 -1.256 1 98.62 120 MET A C 1
ATOM 924 O O . MET A 1 120 ? -0.085 11.625 -0.654 1 98.62 120 MET A O 1
ATOM 928 N N . THR A 1 121 ? 0.258 13.125 -2.271 1 98.56 121 THR A N 1
ATOM 929 C CA . THR A 1 121 ? -1.09 13 -2.814 1 98.56 121 THR A CA 1
ATOM 930 C C . THR A 1 121 ? -1.098 12.07 -4.027 1 98.56 121 THR A C 1
ATOM 932 O O . THR A 1 121 ? -0.249 12.195 -4.914 1 98.56 121 THR A O 1
ATOM 935 N N . VAL A 1 122 ? -2.02 11.141 -4.004 1 98.12 122 VAL A N 1
ATOM 936 C CA . VAL A 1 122 ? -2.172 10.195 -5.105 1 98.12 122 VAL A CA 1
ATOM 937 C C . VAL A 1 122 ? -3.309 10.648 -6.02 1 98.12 122 VAL A C 1
ATOM 939 O O . VAL A 1 122 ? -4.387 11.016 -5.547 1 98.12 122 VAL A O 1
ATOM 942 N N . ARG A 1 123 ? -3.049 10.617 -7.289 1 96 123 ARG A N 1
ATOM 943 C CA . ARG A 1 123 ? -4.043 10.914 -8.312 1 96 123 ARG A CA 1
ATOM 944 C C . ARG A 1 123 ? -4.316 9.688 -9.18 1 96 123 ARG A C 1
ATOM 946 O O . ARG A 1 123 ? -3.387 9.016 -9.633 1 96 123 ARG A O 1
ATOM 953 N N . ASP A 1 124 ? -5.582 9.43 -9.398 1 93 124 ASP A N 1
ATOM 954 C CA . ASP A 1 124 ? -5.957 8.266 -10.195 1 93 124 ASP A CA 1
ATOM 955 C C . ASP A 1 124 ? -5.664 8.5 -11.672 1 93 124 ASP A C 1
ATOM 957 O O . ASP A 1 124 ? -5.906 9.586 -12.195 1 93 124 ASP A O 1
ATOM 961 N N . ALA A 1 125 ? -5.227 7.434 -12.344 1 86.25 125 ALA A N 1
ATOM 962 C CA . ALA A 1 125 ? -4.91 7.512 -13.766 1 86.25 125 ALA A CA 1
ATOM 963 C C . ALA A 1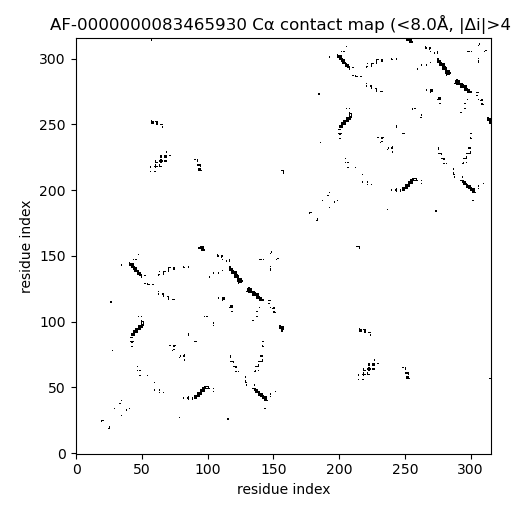 125 ? -6.16 7.297 -14.617 1 86.25 125 ALA A C 1
ATOM 965 O O . ALA A 1 125 ? -6.125 7.457 -15.836 1 86.25 125 ALA A O 1
ATOM 966 N N . GLY A 1 126 ? -7.375 7.09 -14.008 1 77.25 126 GLY A N 1
ATOM 967 C CA . GLY A 1 126 ? -8.648 7.047 -14.711 1 77.25 126 GLY A CA 1
ATOM 968 C C . GLY A 1 126 ? -8.883 5.73 -15.43 1 77.25 126 GLY A C 1
ATOM 969 O O . GLY A 1 126 ? -9.586 5.688 -16.438 1 77.25 126 GLY A O 1
ATOM 970 N N . LEU A 1 127 ? -8.398 4.691 -15.117 1 69.12 127 LEU A N 1
ATOM 971 C CA . LEU A 1 127 ? -8.555 3.418 -15.812 1 69.12 127 LEU A CA 1
ATOM 972 C C . LEU A 1 127 ? -9.797 2.682 -15.336 1 69.12 127 LEU A C 1
ATOM 974 O O . LEU A 1 127 ? -10.312 1.803 -16.031 1 69.12 127 LEU A O 1
ATOM 978 N N . THR A 1 128 ? -10.273 3.129 -14.227 1 72.62 128 THR A N 1
ATOM 979 C CA . THR A 1 128 ? -11.367 2.354 -13.641 1 72.62 128 THR A CA 1
ATOM 980 C C . THR A 1 128 ? -12.477 3.273 -13.141 1 72.62 128 THR A C 1
ATOM 982 O O . THR A 1 128 ? -13.078 4.008 -13.922 1 72.62 128 THR A O 1
ATOM 985 N N . GLU A 1 129 ? -12.703 3.34 -11.828 1 82.56 129 GLU A N 1
ATOM 986 C CA . GLU A 1 129 ? -13.898 3.783 -11.117 1 82.56 129 GLU A CA 1
ATOM 987 C C . GLU A 1 129 ? -13.961 5.309 -11.047 1 82.56 129 GLU A C 1
ATOM 989 O O . GLU A 1 129 ? -15.039 5.879 -10.875 1 82.56 129 GLU A O 1
ATOM 994 N N . VAL A 1 130 ? -12.891 6.094 -11.188 1 87.75 130 VAL A N 1
ATOM 995 C CA . VAL A 1 130 ? -12.828 7.535 -10.961 1 87.75 130 VAL A CA 1
ATOM 996 C C . VAL A 1 130 ? -12.227 8.219 -12.188 1 87.75 130 VAL A C 1
ATOM 998 O O . VAL A 1 130 ? -11.375 7.648 -12.875 1 87.75 130 VAL A O 1
ATOM 1001 N N . PRO A 1 131 ? -12.711 9.492 -12.469 1 88.44 131 PRO A N 1
ATOM 1002 C CA . PRO A 1 131 ? -12.148 10.219 -13.602 1 88.44 131 PRO A CA 1
ATOM 1003 C C . PRO A 1 131 ? -10.633 10.406 -13.492 1 88.44 131 PRO A C 1
ATOM 1005 O O . PRO A 1 131 ? -10.102 10.508 -12.391 1 88.44 131 PRO A O 1
ATOM 1008 N N . ARG A 1 132 ? -10.016 10.445 -14.578 1 89.56 132 ARG A N 1
ATOM 1009 C CA . ARG A 1 132 ? -8.578 10.656 -14.656 1 89.56 132 ARG A CA 1
ATOM 1010 C C . ARG A 1 132 ? -8.172 11.938 -13.938 1 89.56 132 ARG A C 1
ATOM 1012 O O . ARG A 1 132 ? -8.852 12.961 -14.062 1 89.56 132 ARG A O 1
ATOM 1019 N N . GLY A 1 133 ? -7.133 11.867 -13.172 1 92.5 133 GLY A N 1
ATOM 1020 C CA . GLY A 1 133 ? -6.59 13.047 -12.523 1 92.5 133 GLY A CA 1
ATOM 1021 C C . GLY A 1 133 ? -7.223 13.336 -11.18 1 92.5 133 GLY A C 1
ATOM 1022 O O . GLY A 1 133 ? -6.793 14.242 -10.461 1 92.5 133 GLY A O 1
ATOM 1023 N N . THR A 1 134 ? -8.188 12.57 -10.797 1 95.62 134 THR A N 1
ATOM 1024 C CA . THR A 1 134 ? -8.859 12.766 -9.516 1 95.62 134 THR A CA 1
ATOM 1025 C C . THR A 1 134 ? -7.918 12.438 -8.359 1 95.62 134 THR A C 1
ATOM 1027 O O . THR A 1 134 ? -7.242 11.406 -8.375 1 95.62 134 THR A O 1
ATOM 1030 N N . VAL A 1 135 ? -7.844 13.414 -7.418 1 97.44 135 VAL A N 1
ATOM 1031 C CA . VAL A 1 135 ? -7.113 13.133 -6.188 1 97.44 135 VAL A CA 1
ATOM 1032 C C . VAL A 1 135 ? -7.895 12.125 -5.34 1 97.44 135 VAL A C 1
ATOM 1034 O O . VAL A 1 135 ? -9.07 12.344 -5.031 1 97.44 135 VAL A O 1
ATOM 1037 N N . THR A 1 136 ? -7.273 11.047 -4.926 1 98.06 136 THR A N 1
ATOM 1038 C CA . THR A 1 136 ? -8.023 9.977 -4.273 1 98.06 136 THR A CA 1
ATOM 1039 C C . THR A 1 136 ? -7.555 9.789 -2.834 1 98.06 136 THR A C 1
ATOM 1041 O O . THR A 1 136 ? -8.367 9.609 -1.927 1 98.06 136 THR A O 1
ATOM 1044 N N . VAL A 1 137 ? -6.195 9.781 -2.652 1 98.81 137 VAL A N 1
ATOM 1045 C CA . VAL A 1 137 ? -5.645 9.445 -1.345 1 98.81 137 VAL A CA 1
ATOM 1046 C C . VAL A 1 137 ? -4.477 10.375 -1.022 1 98.81 137 VAL A C 1
ATOM 1048 O O . VAL A 1 137 ? -3.682 10.711 -1.903 1 98.81 137 VAL A O 1
ATOM 1051 N N . LEU A 1 138 ? -4.379 10.836 0.212 1 98.94 138 LEU A N 1
ATOM 1052 C CA . LEU A 1 138 ? -3.215 11.516 0.776 1 98.94 138 LEU A CA 1
ATOM 1053 C C . LEU A 1 138 ? -2.48 10.602 1.756 1 98.94 138 LEU A C 1
ATOM 1055 O O . LEU A 1 138 ? -3.086 10.07 2.688 1 98.94 138 LEU A O 1
ATOM 1059 N N . GLY A 1 139 ? -1.227 10.344 1.465 1 98.94 139 GLY A N 1
ATOM 1060 C CA . GLY A 1 139 ? -0.363 9.719 2.457 1 98.94 139 GLY A CA 1
ATOM 1061 C C . GLY A 1 139 ? 0.369 10.727 3.324 1 98.94 139 GLY A C 1
ATOM 1062 O O . GLY A 1 139 ? 0.831 11.758 2.83 1 98.94 139 GLY A O 1
ATOM 1063 N N . ILE A 1 140 ? 0.467 10.453 4.633 1 98.88 140 ILE A N 1
ATOM 1064 C CA . ILE A 1 140 ? 1.185 11.312 5.574 1 98.88 140 ILE A CA 1
ATOM 1065 C C . ILE A 1 140 ? 2.141 10.469 6.41 1 98.88 140 ILE A C 1
ATOM 1067 O O . ILE A 1 140 ? 1.729 9.484 7.035 1 98.88 140 ILE A O 1
ATOM 1071 N N . GLY A 1 141 ? 3.418 10.883 6.434 1 98.56 141 GLY A N 1
ATOM 1072 C CA . GLY A 1 141 ? 4.41 10.188 7.238 1 98.56 141 GLY A CA 1
ATOM 1073 C C . GLY A 1 141 ? 5.324 9.297 6.418 1 98.56 141 GLY A C 1
ATOM 1074 O O . GLY A 1 141 ? 5.32 9.359 5.188 1 98.56 141 GLY A O 1
ATOM 1075 N N . PRO A 1 142 ? 6.035 8.594 7.168 1 98.19 142 PRO A N 1
ATOM 1076 C CA . PRO A 1 142 ? 6.027 8.32 8.609 1 98.19 142 PRO A CA 1
ATOM 1077 C C . PRO A 1 142 ? 6.469 9.523 9.438 1 98.19 142 PRO A C 1
ATOM 1079 O O . PRO A 1 142 ? 7.223 10.375 8.953 1 98.19 142 PRO A O 1
ATOM 1082 N N . ALA A 1 143 ? 5.961 9.664 10.586 1 97.88 143 ALA A N 1
ATOM 1083 C CA . ALA A 1 143 ? 6.266 10.695 11.57 1 97.88 143 ALA A CA 1
ATOM 1084 C C . ALA A 1 143 ? 5.699 10.336 12.945 1 97.88 143 ALA A C 1
ATOM 1086 O O . ALA A 1 143 ? 4.875 9.422 13.062 1 97.88 143 ALA A O 1
ATOM 1087 N N . PRO A 1 144 ? 6.219 10.953 13.945 1 96.31 144 PRO A N 1
ATOM 1088 C CA . PRO A 1 144 ?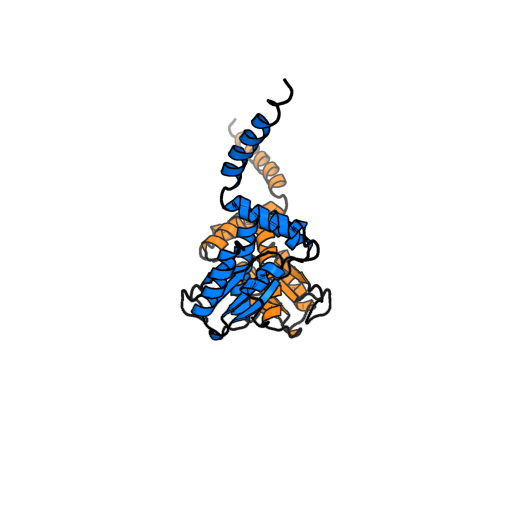 5.617 10.719 15.266 1 96.31 144 PRO A CA 1
ATOM 1089 C C . PRO A 1 144 ? 4.105 10.953 15.266 1 96.31 144 PRO A C 1
ATOM 1091 O O . PRO A 1 144 ? 3.615 11.883 14.625 1 96.31 144 PRO A O 1
ATOM 1094 N N . ALA A 1 145 ? 3.365 10.094 15.969 1 96.5 145 ALA A N 1
ATOM 1095 C CA . ALA A 1 145 ? 1.905 10.062 15.953 1 96.5 145 ALA A CA 1
ATOM 1096 C C . ALA A 1 145 ? 1.323 11.422 16.328 1 96.5 145 ALA A C 1
ATOM 1098 O O . ALA A 1 145 ? 0.343 11.875 15.734 1 96.5 145 ALA A O 1
ATOM 1099 N N . ARG A 1 146 ? 1.861 12.062 17.281 1 95 146 ARG A N 1
ATOM 1100 C CA . ARG A 1 146 ? 1.343 13.344 17.766 1 95 146 ARG A CA 1
ATOM 1101 C C . ARG A 1 146 ? 1.361 14.383 16.656 1 95 146 ARG A C 1
ATOM 1103 O O . ARG A 1 146 ? 0.445 15.203 16.547 1 95 146 ARG A O 1
ATOM 1110 N N . LEU A 1 147 ? 2.424 14.398 15.875 1 95.5 147 LEU A N 1
ATOM 1111 C CA . LEU A 1 147 ? 2.545 15.359 14.789 1 95.5 147 LEU A CA 1
ATOM 1112 C C . LEU A 1 147 ? 1.523 15.07 13.688 1 95.5 147 LEU A C 1
ATOM 1114 O O . LEU A 1 147 ? 0.873 15.992 13.188 1 95.5 147 LEU A O 1
ATOM 1118 N N . ILE A 1 148 ? 1.376 13.789 13.359 1 97.69 148 ILE A N 1
ATOM 1119 C CA . ILE A 1 148 ? 0.419 13.398 12.336 1 97.69 148 ILE A CA 1
ATOM 1120 C C . ILE A 1 148 ? -0.996 13.758 12.781 1 97.69 148 ILE A C 1
ATOM 1122 O O . ILE A 1 148 ? -1.807 14.219 11.977 1 97.69 148 ILE A O 1
ATOM 1126 N N . ASP A 1 149 ? -1.267 13.664 14.055 1 97.12 149 ASP A N 1
ATOM 1127 C CA . ASP A 1 149 ? -2.604 13.906 14.586 1 97.12 149 ASP A CA 1
ATOM 1128 C C . ASP A 1 149 ? -2.965 15.391 14.516 1 97.12 149 ASP A C 1
ATOM 1130 O O . ASP A 1 149 ? -4.145 15.742 14.492 1 97.12 149 ASP A O 1
ATOM 1134 N N . LEU A 1 150 ? -2 16.219 14.5 1 97.19 150 LEU A N 1
ATOM 1135 C CA . LEU A 1 150 ? -2.273 17.641 14.336 1 97.19 150 LEU A CA 1
ATOM 1136 C C . LEU A 1 150 ? -2.928 17.922 12.984 1 97.19 150 LEU A C 1
ATOM 1138 O O . LEU A 1 150 ? -3.74 18.828 12.859 1 97.19 150 LEU A O 1
ATOM 1142 N N . ALA A 1 151 ? -2.611 17.125 12.016 1 97.94 151 ALA A N 1
ATOM 1143 C CA . ALA A 1 151 ? -3.137 17.344 10.672 1 97.94 151 ALA A CA 1
ATOM 1144 C C . ALA A 1 151 ? -4.375 16.484 10.414 1 97.94 151 ALA A C 1
ATOM 1146 O O . ALA A 1 151 ? -5.273 16.891 9.68 1 97.94 151 ALA A O 1
ATOM 1147 N N . SER A 1 152 ? -4.465 15.352 11.07 1 98.19 152 SER A N 1
ATOM 1148 C CA . SER A 1 152 ? -5.465 14.398 10.609 1 98.19 152 SER A CA 1
ATOM 1149 C C . SER A 1 152 ? -6.23 13.789 11.789 1 98.19 152 SER A C 1
ATOM 1151 O O . SER A 1 152 ? -7.102 12.945 11.594 1 98.19 152 SER A O 1
ATOM 1153 N N . GLY A 1 153 ? -5.945 14.172 13 1 97.62 153 GLY A N 1
ATOM 1154 C CA . GLY A 1 153 ? -6.484 13.547 14.203 1 97.62 153 GLY A CA 1
ATOM 1155 C C . GLY A 1 153 ? -7.996 13.664 14.305 1 97.62 153 GLY A C 1
ATOM 1156 O O . GLY A 1 153 ? -8.633 12.906 15.039 1 97.62 153 GLY A O 1
ATOM 1157 N N . HIS A 1 154 ? -8.641 14.531 13.625 1 97.69 154 HIS A N 1
ATOM 1158 C CA . HIS A 1 154 ? -10.086 14.75 13.695 1 97.69 154 HIS A CA 1
ATOM 1159 C C . HIS A 1 154 ? -10.836 13.789 12.781 1 97.69 154 HIS A C 1
ATOM 1161 O O . HIS A 1 154 ? -12.062 13.695 12.852 1 97.69 154 HIS A O 1
ATOM 1167 N N . LEU A 1 155 ? -10.141 13.086 11.953 1 98 155 LEU A N 1
ATOM 1168 C CA . LEU A 1 155 ? -10.773 12.203 10.984 1 98 155 LEU A CA 1
ATOM 1169 C C . LEU A 1 155 ? -11.07 10.836 11.594 1 98 155 LEU A C 1
ATOM 1171 O O . LEU A 1 155 ? -10.414 10.43 12.555 1 98 155 LEU A O 1
ATOM 1175 N N . LYS A 1 156 ? -12.008 10.148 11.016 1 96.62 156 LYS A N 1
ATOM 1176 C CA . LYS A 1 156 ? -12.43 8.844 11.508 1 96.62 156 LYS A CA 1
ATOM 1177 C C . LYS A 1 156 ? -11.734 7.715 10.75 1 96.62 156 LYS A C 1
ATOM 1179 O O . LYS A 1 156 ? -11.336 7.883 9.594 1 96.62 156 LYS A O 1
ATOM 1184 N N . LEU A 1 157 ? -11.578 6.613 11.414 1 95.44 157 LEU A N 1
ATOM 1185 C CA . LEU A 1 157 ? -11.016 5.418 10.797 1 95.44 157 LEU A CA 1
ATOM 1186 C C . LEU A 1 157 ? -11.906 4.926 9.664 1 95.44 157 LEU A C 1
ATOM 1188 O O . LEU A 1 157 ? -13.133 5.059 9.719 1 95.44 157 LEU A O 1
ATOM 1192 N N . MET A 1 158 ? -11.281 4.43 8.695 1 94.75 158 MET A N 1
ATOM 1193 C CA . MET A 1 158 ? -12.008 3.861 7.566 1 94.75 158 MET A CA 1
ATOM 1194 C C . MET A 1 158 ? -12.508 2.457 7.891 1 94.75 158 MET A C 1
ATOM 1196 O O . MET A 1 158 ? -11.766 1.642 8.445 1 94.75 158 MET A O 1
ATOM 1200 N N . MET B 1 1 ? 46 -29.359 -41.625 1 28.2 1 MET B N 1
ATOM 1201 C CA . MET B 1 1 ? 46.188 -28.406 -40.531 1 28.2 1 MET B CA 1
ATOM 1202 C C . MET B 1 1 ? 44.844 -27.781 -40.156 1 28.2 1 MET B C 1
ATOM 1204 O O . MET B 1 1 ? 44.781 -26.875 -39.312 1 28.2 1 MET B O 1
ATOM 1208 N N . GLU B 1 2 ? 43.781 -27.844 -40.969 1 35.25 2 GLU B N 1
ATOM 1209 C CA . GLU B 1 2 ? 42.5 -27.141 -40.906 1 35.25 2 GLU B CA 1
ATOM 1210 C C . GLU B 1 2 ? 41.625 -27.688 -39.781 1 35.25 2 GLU B C 1
ATOM 1212 O O . GLU B 1 2 ? 40.625 -27.078 -39.406 1 35.25 2 GLU B O 1
ATOM 1217 N N . ASN B 1 3 ? 41.781 -28.938 -39.344 1 37.78 3 ASN B N 1
ATOM 1218 C CA . ASN B 1 3 ? 40.781 -29.641 -38.531 1 37.78 3 ASN B CA 1
ATOM 1219 C C . ASN B 1 3 ? 40.844 -29.203 -37.062 1 37.78 3 ASN B C 1
ATOM 1221 O O . ASN B 1 3 ? 40.188 -29.781 -36.219 1 37.78 3 ASN B O 1
ATOM 1225 N N . TYR B 1 4 ? 42.031 -28.609 -36.562 1 34.38 4 TYR B N 1
ATOM 1226 C CA . TYR B 1 4 ? 42.219 -28.328 -35.125 1 34.38 4 TYR B CA 1
ATOM 1227 C C . TYR B 1 4 ? 41.344 -27.156 -34.688 1 34.38 4 TYR B C 1
ATOM 1229 O O . TYR B 1 4 ? 41.375 -26.781 -33.5 1 34.38 4 TYR B O 1
ATOM 1237 N N . THR B 1 5 ? 40.844 -26.266 -35.562 1 37.75 5 THR B N 1
ATOM 1238 C CA . THR B 1 5 ? 40.188 -25.031 -35.125 1 37.75 5 THR B CA 1
ATOM 1239 C C . THR B 1 5 ? 38.812 -25.328 -34.531 1 37.75 5 THR B C 1
ATOM 1241 O O . THR B 1 5 ? 38.281 -24.484 -33.812 1 37.75 5 THR B O 1
ATOM 1244 N N . ALA B 1 6 ? 38.156 -26.406 -34.875 1 35.94 6 ALA B N 1
ATOM 1245 C CA . ALA B 1 6 ? 36.781 -26.594 -34.438 1 35.94 6 ALA B CA 1
ATOM 1246 C C . ALA B 1 6 ? 36.719 -26.938 -32.969 1 35.94 6 ALA B C 1
ATOM 1248 O O . ALA B 1 6 ? 35.688 -26.719 -32.281 1 35.94 6 ALA B O 1
ATOM 1249 N N . PHE B 1 7 ? 37.75 -27.672 -32.438 1 37.91 7 PHE B N 1
ATOM 1250 C CA . PHE B 1 7 ? 37.562 -28.266 -31.109 1 37.91 7 PHE B CA 1
ATOM 1251 C C . PHE B 1 7 ? 37.625 -27.203 -30.016 1 37.91 7 PHE B C 1
ATOM 1253 O O . PHE B 1 7 ? 36.938 -27.297 -29.016 1 37.91 7 PHE B O 1
ATOM 1260 N N . LEU B 1 8 ? 38.5 -26.156 -30.125 1 36.88 8 LEU B N 1
ATOM 1261 C CA . LEU B 1 8 ? 38.719 -25.234 -29.016 1 36.88 8 LEU B CA 1
ATOM 1262 C C . LEU B 1 8 ? 37.469 -24.406 -28.75 1 36.88 8 LEU B C 1
ATOM 1264 O O . LEU B 1 8 ? 37.281 -23.875 -27.656 1 36.88 8 LEU B O 1
ATOM 1268 N N . ALA B 1 9 ? 36.562 -24.203 -29.766 1 39.44 9 ALA B N 1
ATOM 1269 C CA . ALA B 1 9 ? 35.469 -23.297 -29.5 1 39.44 9 ALA B CA 1
ATOM 1270 C C . ALA B 1 9 ? 34.469 -23.922 -28.531 1 39.44 9 ALA B C 1
ATOM 1272 O O . ALA B 1 9 ? 33.688 -23.219 -27.875 1 39.44 9 ALA B O 1
ATOM 1273 N N . GLY B 1 10 ? 34.375 -25.234 -28.469 1 39.94 10 GLY B N 1
ATOM 1274 C CA . GLY B 1 10 ? 33.375 -25.859 -27.625 1 39.94 10 GLY B CA 1
ATOM 1275 C C . GLY B 1 10 ? 33.656 -25.688 -26.141 1 39.94 10 GLY B C 1
ATOM 1276 O O . GLY B 1 10 ? 32.75 -25.641 -25.328 1 39.94 10 GLY B O 1
ATOM 1277 N N . VAL B 1 11 ? 34.906 -25.812 -25.641 1 41.31 11 VAL B N 1
ATOM 1278 C CA . VAL B 1 11 ? 35.219 -25.906 -24.203 1 41.31 11 VAL B CA 1
ATOM 1279 C C . VAL B 1 11 ? 34.969 -24.562 -23.531 1 41.31 11 VAL B C 1
ATOM 1281 O O . VAL B 1 11 ? 34.469 -24.5 -22.406 1 41.31 11 VAL B O 1
ATOM 1284 N N . ALA B 1 12 ? 35.344 -23.406 -24.188 1 39.19 12 ALA B N 1
ATOM 1285 C CA . ALA B 1 12 ? 35.219 -22.156 -23.453 1 39.19 12 ALA B CA 1
ATOM 1286 C C . ALA B 1 12 ? 33.75 -21.812 -23.219 1 39.19 12 ALA B C 1
ATOM 1288 O O . ALA B 1 12 ? 33.406 -21.172 -22.219 1 39.19 12 ALA B O 1
ATOM 1289 N N . ILE B 1 13 ? 32.875 -22.234 -24.141 1 41.12 13 ILE B N 1
ATOM 1290 C CA . ILE B 1 13 ? 31.469 -21.859 -23.906 1 41.12 13 ILE B CA 1
ATOM 1291 C C . ILE B 1 13 ? 30.906 -22.641 -22.734 1 41.12 13 ILE B C 1
ATOM 1293 O O . ILE B 1 13 ? 29.969 -22.203 -22.062 1 41.12 13 ILE B O 1
ATOM 1297 N N . GLY B 1 14 ? 31.359 -23.844 -22.406 1 40.72 14 GLY B N 1
ATOM 1298 C CA . GLY B 1 14 ? 30.828 -24.656 -21.328 1 40.72 14 GLY B CA 1
ATOM 1299 C C . GLY B 1 14 ? 31.094 -24.078 -19.953 1 40.72 14 GLY B C 1
ATOM 1300 O O . GLY B 1 14 ? 30.234 -24.172 -19.062 1 40.72 14 GLY B O 1
ATOM 1301 N N . ILE B 1 15 ? 32.344 -23.703 -19.594 1 41.09 15 ILE B N 1
ATOM 1302 C CA . ILE B 1 15 ? 32.688 -23.312 -18.219 1 41.09 15 ILE B CA 1
ATOM 1303 C C . ILE B 1 15 ? 31.953 -22.031 -17.844 1 41.09 15 ILE B C 1
ATOM 1305 O O . ILE B 1 15 ? 31.469 -21.891 -16.719 1 41.09 15 ILE B O 1
ATOM 1309 N N . THR B 1 16 ? 31.891 -21.016 -18.797 1 41.44 16 THR B N 1
ATOM 1310 C CA . THR B 1 16 ? 31.219 -19.781 -18.391 1 41.44 16 THR B CA 1
ATOM 1311 C C . THR B 1 16 ? 29.719 -20.016 -18.203 1 41.44 16 THR B C 1
ATOM 1313 O O . THR B 1 16 ? 29.062 -19.281 -17.469 1 41.44 16 THR B O 1
ATOM 1316 N N . THR B 1 17 ? 29.125 -21.062 -18.828 1 42.19 17 THR B N 1
ATOM 1317 C CA . THR B 1 17 ? 27.703 -21.266 -18.562 1 42.19 17 THR B CA 1
ATOM 1318 C C . THR B 1 17 ? 27.469 -21.75 -17.141 1 42.19 17 THR B C 1
ATOM 1320 O O . THR B 1 17 ? 26.406 -21.547 -16.562 1 42.19 17 THR B O 1
ATOM 1323 N N . SER B 1 18 ? 28.344 -22.531 -16.578 1 39.69 18 SER B N 1
ATOM 1324 C CA . SER B 1 18 ? 28.078 -23.062 -15.25 1 39.69 18 SER B CA 1
ATOM 1325 C C . SER B 1 18 ? 28.016 -21.953 -14.203 1 39.69 18 SER B C 1
ATOM 1327 O O . SER B 1 18 ? 27.219 -22.016 -13.266 1 39.69 18 SER B O 1
ATOM 1329 N N . LEU B 1 19 ? 29 -21.109 -14.086 1 38.78 19 LEU B N 1
ATOM 1330 C CA . LEU B 1 19 ? 28.984 -20.078 -13.055 1 38.78 19 LEU B CA 1
ATOM 1331 C C . LEU B 1 19 ? 27.812 -19.125 -13.273 1 38.78 19 LEU B C 1
ATOM 1333 O O . LEU B 1 19 ? 27.297 -18.547 -12.312 1 38.78 19 LEU B O 1
ATOM 1337 N N . LEU B 1 20 ? 27.469 -18.781 -14.5 1 38.25 20 LEU B N 1
ATOM 1338 C CA . LEU B 1 20 ? 26.359 -17.875 -14.719 1 38.25 20 LEU B CA 1
ATOM 1339 C C . LEU B 1 20 ? 25.047 -18.516 -14.32 1 38.25 20 LEU B C 1
ATOM 1341 O O . LEU B 1 20 ? 24 -17.844 -14.273 1 38.25 20 LEU B O 1
ATOM 1345 N N . VAL B 1 21 ? 24.969 -19.906 -14.211 1 34.81 21 VAL B N 1
ATOM 1346 C CA . VAL B 1 21 ? 23.672 -20.406 -13.758 1 34.81 21 VAL B CA 1
ATOM 1347 C C . VAL B 1 21 ? 23.531 -20.188 -12.25 1 34.81 21 VAL B C 1
ATOM 1349 O O . VAL B 1 21 ? 23.344 -21.141 -11.492 1 34.81 21 VAL B O 1
ATOM 1352 N N . LYS B 1 22 ? 24.5 -19.438 -11.617 1 38 22 LYS B N 1
ATOM 1353 C CA . LYS B 1 22 ? 23.906 -19.219 -10.305 1 38 22 LYS B CA 1
ATOM 1354 C C . LYS B 1 22 ? 22.406 -18.938 -10.422 1 38 22 LYS B C 1
ATOM 1356 O O . LYS B 1 22 ? 21.984 -18.156 -11.273 1 38 22 LYS B O 1
ATOM 1361 N N . GLY B 1 23 ? 21.438 -19.797 -9.68 1 37.5 23 GLY B N 1
ATOM 1362 C CA . GLY B 1 23 ? 19.984 -19.859 -9.617 1 37.5 23 GLY B CA 1
ATOM 1363 C C . GLY B 1 23 ? 19.328 -18.5 -9.82 1 37.5 23 GLY B C 1
ATOM 1364 O O . GLY B 1 23 ? 18.266 -18.406 -10.422 1 37.5 23 GLY B O 1
ATOM 1365 N N . ASN B 1 24 ? 19.922 -17.484 -9.367 1 42.56 24 ASN B N 1
ATOM 1366 C CA . ASN B 1 24 ? 19.297 -16.172 -9.453 1 42.56 24 ASN B CA 1
ATOM 1367 C C . ASN B 1 24 ? 19.391 -15.594 -10.859 1 42.56 24 ASN B C 1
ATOM 1369 O O . ASN B 1 24 ? 18.5 -14.859 -11.297 1 42.56 24 ASN B O 1
ATOM 1373 N N . ARG B 1 25 ? 20.422 -16.047 -11.664 1 44.97 25 ARG B N 1
ATOM 1374 C CA . ARG B 1 25 ? 20.688 -15.492 -12.992 1 44.97 25 ARG B CA 1
ATOM 1375 C C . ARG B 1 25 ? 19.781 -16.156 -14.039 1 44.97 25 ARG B C 1
ATOM 1377 O O . ARG B 1 25 ? 19.484 -15.555 -15.07 1 44.97 25 ARG B O 1
ATOM 1384 N N . VAL B 1 26 ? 19.484 -17.406 -13.891 1 43.28 26 VAL B N 1
ATOM 1385 C CA . VAL B 1 26 ? 18.594 -18.031 -14.844 1 43.28 26 VAL B CA 1
ATOM 1386 C C . VAL B 1 26 ? 17.219 -17.375 -14.773 1 43.28 26 VAL B C 1
ATOM 1388 O O . VAL B 1 26 ? 16.547 -17.188 -15.797 1 43.28 26 VAL B O 1
ATOM 1391 N N . LYS B 1 27 ? 16.812 -17.078 -13.508 1 48.97 27 LYS B N 1
ATOM 1392 C CA . LYS B 1 27 ? 15.547 -16.375 -13.273 1 48.97 27 LYS B CA 1
ATOM 1393 C C . LYS B 1 27 ? 15.57 -14.977 -13.875 1 48.97 27 LYS B C 1
ATOM 1395 O O . LYS B 1 27 ? 14.578 -14.523 -14.453 1 48.97 27 LYS B O 1
ATOM 1400 N N . ASP B 1 28 ? 16.766 -14.398 -13.883 1 49.88 28 ASP B N 1
ATOM 1401 C CA . ASP B 1 28 ? 16.953 -13.109 -14.547 1 49.88 28 ASP B CA 1
ATOM 1402 C C . ASP B 1 28 ? 16.875 -13.266 -16.062 1 49.88 28 ASP B C 1
ATOM 1404 O O . ASP B 1 28 ? 16.359 -12.383 -16.766 1 49.88 28 ASP B O 1
ATOM 1408 N N . ILE B 1 29 ? 17.344 -14.43 -16.484 1 46.28 29 ILE B N 1
ATOM 1409 C CA . ILE B 1 29 ? 17.391 -14.633 -17.938 1 46.28 29 ILE B CA 1
ATOM 1410 C C . ILE B 1 29 ? 15.969 -14.859 -18.469 1 46.28 29 ILE B C 1
ATOM 1412 O O . ILE B 1 29 ? 15.602 -14.336 -19.516 1 46.28 29 ILE B O 1
ATOM 1416 N N . LYS B 1 30 ? 15 -15.711 -17.875 1 47.16 30 LYS B N 1
ATOM 1417 C CA . LYS B 1 30 ? 13.633 -15.883 -18.344 1 47.16 30 LYS B CA 1
ATOM 1418 C C . LYS B 1 30 ? 12.852 -14.57 -18.25 1 47.16 30 LYS B C 1
ATOM 1420 O O . LYS B 1 30 ? 12.094 -14.234 -19.156 1 47.16 30 LYS B O 1
ATOM 1425 N N . CYS B 1 31 ? 13.07 -13.828 -17.094 1 48.06 31 CYS B N 1
ATOM 1426 C CA . CYS B 1 31 ? 12.492 -12.492 -17.047 1 48.06 31 CYS B CA 1
ATOM 1427 C C . CYS B 1 31 ? 13.016 -11.633 -18.203 1 48.06 31 CYS B C 1
ATOM 1429 O O . CYS B 1 31 ? 12.25 -10.898 -18.828 1 48.06 31 CYS B O 1
ATOM 1431 N N . LEU B 1 32 ? 14.328 -11.828 -18.406 1 47.72 32 LEU B N 1
ATOM 1432 C CA . LEU B 1 32 ? 14.906 -11.062 -19.516 1 47.72 32 LEU B CA 1
ATOM 1433 C C . LEU B 1 32 ? 14.352 -11.539 -20.844 1 47.72 32 LEU B C 1
ATOM 1435 O O . LEU B 1 32 ? 14.016 -10.719 -21.703 1 47.72 32 LEU B O 1
ATOM 1439 N N . PHE B 1 33 ? 14.352 -12.844 -21.109 1 45 33 PHE B N 1
ATOM 1440 C CA . PHE B 1 33 ? 13.828 -13.312 -22.391 1 45 33 PHE B CA 1
ATOM 1441 C C . PHE B 1 33 ? 12.375 -12.906 -22.562 1 45 33 PHE B C 1
ATOM 1443 O O . PHE B 1 33 ? 11.977 -12.453 -23.641 1 45 33 PHE B O 1
ATOM 1450 N N . ASP B 1 34 ? 11.523 -13.141 -21.484 1 46.84 34 ASP B N 1
ATOM 1451 C CA . ASP B 1 34 ? 10.117 -12.766 -21.578 1 46.84 34 ASP B CA 1
ATOM 1452 C C . ASP B 1 34 ? 9.953 -11.25 -21.672 1 46.84 34 ASP B C 1
ATOM 1454 O O . ASP B 1 34 ? 9.094 -10.758 -22.406 1 46.84 34 ASP B O 1
ATOM 1458 N N . ILE B 1 35 ? 10.766 -10.477 -20.984 1 47.47 35 ILE B N 1
ATOM 1459 C CA . ILE B 1 35 ? 10.797 -9.031 -21.188 1 47.47 35 ILE B CA 1
ATOM 1460 C C . ILE B 1 35 ? 11.156 -8.711 -22.641 1 47.47 35 ILE B C 1
ATOM 1462 O O . ILE B 1 35 ? 10.555 -7.832 -23.25 1 47.47 35 ILE B O 1
ATOM 1466 N N . VAL B 1 36 ? 12.148 -9.328 -23.141 1 43.12 36 VAL B N 1
ATOM 1467 C CA . VAL B 1 36 ? 12.609 -9.07 -24.5 1 43.12 36 VAL B CA 1
ATOM 1468 C C . VAL B 1 36 ? 11.547 -9.523 -25.5 1 43.12 36 VAL B C 1
ATOM 1470 O O . VAL B 1 36 ? 11.289 -8.828 -26.484 1 43.12 36 VAL B O 1
ATOM 1473 N N . LEU B 1 37 ? 11.117 -10.695 -25.422 1 43.22 37 LEU B N 1
ATOM 1474 C CA . LEU B 1 37 ? 10.234 -11.188 -26.469 1 43.22 37 LEU B CA 1
ATOM 1475 C C . LEU B 1 37 ? 8.852 -10.547 -26.359 1 43.22 37 LEU B C 1
ATOM 1477 O O . LEU B 1 37 ? 8.203 -10.281 -27.375 1 43.22 37 LEU B O 1
ATOM 1481 N N . ASN B 1 38 ? 8.133 -10.586 -25.156 1 49.22 38 ASN B N 1
ATOM 1482 C CA . ASN B 1 38 ? 6.742 -10.141 -25.141 1 49.22 38 ASN B CA 1
ATOM 1483 C C . ASN B 1 38 ? 6.625 -8.68 -24.734 1 49.22 38 ASN B C 1
ATOM 1485 O O . ASN B 1 38 ? 6.281 -8.367 -23.594 1 49.22 38 ASN B O 1
ATOM 1489 N N . LYS B 1 39 ? 7.316 -7.801 -25.297 1 51.5 39 LYS B N 1
ATOM 1490 C CA . LYS B 1 39 ? 7.32 -6.34 -25.312 1 51.5 39 LYS B CA 1
ATOM 1491 C C . LYS B 1 39 ? 5.922 -5.785 -25.047 1 51.5 39 LYS B C 1
ATOM 1493 O O . LYS B 1 39 ? 5.777 -4.652 -24.578 1 51.5 39 LYS B O 1
ATOM 1498 N N . ARG B 1 40 ? 4.949 -6.613 -25.281 1 60.81 40 ARG B N 1
ATOM 1499 C CA . ARG B 1 40 ? 3.615 -6.027 -25.25 1 60.81 40 ARG B CA 1
ATOM 1500 C C . ARG B 1 40 ? 2.947 -6.242 -23.891 1 60.81 40 ARG B C 1
ATOM 1502 O O . ARG B 1 40 ? 1.86 -5.719 -23.641 1 60.81 40 ARG B O 1
ATOM 1509 N N . ASP B 1 41 ? 3.758 -6.988 -22.969 1 83.5 41 ASP B N 1
ATOM 1510 C CA . ASP B 1 41 ? 3.123 -7.328 -21.688 1 83.5 41 ASP B CA 1
ATOM 1511 C C . ASP B 1 41 ? 3.502 -6.324 -20.609 1 83.5 41 ASP B C 1
ATOM 1513 O O . ASP B 1 41 ? 4.68 -6.172 -20.281 1 83.5 41 ASP B O 1
ATOM 1517 N N . SER B 1 42 ? 2.549 -5.551 -20.109 1 92.75 42 SER B N 1
ATOM 1518 C CA . SER B 1 42 ? 2.768 -4.578 -19.031 1 92.75 42 SER B CA 1
ATOM 1519 C C . SER B 1 42 ? 3.008 -5.27 -17.703 1 92.75 42 SER B C 1
ATOM 1521 O O . SER B 1 42 ? 2.588 -6.414 -17.5 1 92.75 42 SER B O 1
ATOM 1523 N N . CYS B 1 43 ? 3.85 -4.676 -16.859 1 97 43 CYS B N 1
ATOM 1524 C CA . CYS B 1 43 ? 4.125 -5.211 -15.539 1 97 43 CYS B CA 1
ATOM 1525 C C . CYS B 1 43 ? 3.078 -4.746 -14.531 1 97 43 CYS B C 1
ATOM 1527 O O . CYS B 1 43 ? 2.541 -3.643 -14.656 1 97 43 CYS B O 1
ATOM 1529 N N . LYS B 1 44 ? 2.818 -5.613 -13.594 1 97.75 44 LYS B N 1
ATOM 1530 C CA . LYS B 1 44 ? 1.869 -5.254 -12.547 1 97.75 44 LYS B CA 1
ATOM 1531 C C . LYS B 1 44 ? 2.248 -5.895 -11.211 1 97.75 44 LYS B C 1
ATOM 1533 O O . LYS B 1 44 ? 3.104 -6.781 -11.164 1 97.75 44 LYS B O 1
ATOM 1538 N N . MET B 1 45 ? 1.821 -5.363 -10.172 1 98.62 45 MET B N 1
ATOM 1539 C CA . MET B 1 45 ? 1.817 -5.934 -8.828 1 98.62 45 MET B CA 1
ATOM 1540 C C . MET B 1 45 ? 0.398 -6.266 -8.383 1 98.62 45 MET B C 1
ATOM 1542 O O . MET B 1 45 ? -0.536 -5.508 -8.648 1 98.62 45 MET B O 1
ATOM 1546 N N . VAL B 1 46 ? 0.168 -7.426 -7.766 1 98.75 46 VAL B N 1
ATOM 1547 C CA . VAL B 1 46 ? -1.172 -7.816 -7.336 1 98.75 46 VAL B CA 1
ATOM 1548 C C . VAL B 1 46 ? -1.163 -8.148 -5.848 1 98.75 46 VAL B C 1
ATOM 1550 O O . VAL B 1 46 ? -0.151 -8.609 -5.312 1 98.75 46 VAL B O 1
ATOM 1553 N N . PHE B 1 47 ? -2.275 -7.812 -5.207 1 98.88 47 PHE B N 1
ATOM 1554 C CA . PHE B 1 47 ? -2.514 -8.18 -3.816 1 98.88 47 PHE B CA 1
ATOM 1555 C C . PHE B 1 47 ? -3.666 -9.164 -3.705 1 98.88 47 PHE B C 1
ATOM 1557 O O . PHE B 1 47 ? -4.777 -8.883 -4.156 1 98.88 47 PHE B O 1
ATOM 1564 N N . VAL B 1 48 ? -3.416 -10.312 -3.189 1 98.94 48 VAL B N 1
ATOM 1565 C CA . VAL B 1 48 ? -4.441 -11.328 -2.938 1 98.94 48 VAL B CA 1
ATOM 1566 C C . VAL B 1 48 ? -4.906 -11.242 -1.485 1 98.94 48 VAL B C 1
ATOM 1568 O O . VAL B 1 48 ? -4.164 -11.609 -0.569 1 98.94 48 VAL B O 1
ATOM 1571 N N . VAL B 1 49 ? -6.109 -10.812 -1.284 1 98.81 49 VAL B N 1
ATOM 1572 C CA . VAL B 1 49 ? -6.637 -10.516 0.045 1 98.81 49 VAL B CA 1
ATOM 1573 C C . VAL B 1 49 ? -7.512 -11.672 0.522 1 98.81 49 VAL B C 1
ATOM 1575 O O . VAL B 1 49 ? -8.422 -12.109 -0.192 1 98.81 49 VAL B O 1
ATOM 1578 N N . ARG B 1 50 ? -7.199 -12.18 1.729 1 98.38 50 ARG B N 1
ATOM 1579 C CA . ARG B 1 50 ? -8.07 -13.164 2.359 1 98.38 50 ARG B CA 1
ATOM 1580 C C . ARG B 1 50 ? -9.414 -12.547 2.727 1 98.38 50 ARG B C 1
ATOM 1582 O O . ARG B 1 50 ? -9.562 -11.945 3.795 1 98.38 50 ARG B O 1
ATOM 1589 N N . ASN B 1 51 ? -10.367 -12.805 1.891 1 97.75 51 ASN B N 1
ATOM 1590 C CA . ASN B 1 51 ? -11.703 -12.234 2.049 1 97.75 51 ASN B CA 1
ATOM 1591 C C . ASN B 1 51 ? -12.492 -12.969 3.133 1 97.75 51 ASN B C 1
ATOM 1593 O O . ASN B 1 51 ? -13.43 -12.406 3.705 1 97.75 51 ASN B O 1
ATOM 1597 N N . ASP B 1 52 ? -12.195 -14.172 3.4 1 96.81 52 ASP B N 1
ATOM 1598 C CA . ASP B 1 52 ? -12.883 -14.992 4.395 1 96.81 52 ASP B CA 1
ATOM 1599 C C . ASP B 1 52 ? -12.711 -14.414 5.797 1 96.81 52 ASP B C 1
ATOM 1601 O O . ASP B 1 52 ? -13.477 -14.742 6.707 1 96.81 52 ASP B O 1
ATOM 1605 N N . LEU B 1 53 ? -11.734 -13.492 6.016 1 96.31 53 LEU B N 1
ATOM 1606 C CA . LEU B 1 53 ? -11.438 -12.938 7.336 1 96.31 53 LEU B CA 1
ATOM 1607 C C . LEU B 1 53 ? -12.406 -11.805 7.676 1 96.31 53 LEU B C 1
ATOM 1609 O O . LEU B 1 53 ? -12.492 -11.383 8.828 1 96.31 53 LEU B O 1
ATOM 1613 N N . GLY B 1 54 ? -13.07 -11.25 6.691 1 95 54 GLY B N 1
ATOM 1614 C CA . GLY B 1 54 ? -14.039 -10.195 6.938 1 95 54 GLY B CA 1
ATOM 1615 C C . GLY B 1 54 ? -13.406 -8.898 7.398 1 95 54 GLY B C 1
ATOM 1616 O O . GLY B 1 54 ? -13.969 -8.195 8.242 1 95 54 GLY B O 1
ATOM 1617 N N . MET B 1 55 ? -12.242 -8.578 6.859 1 95.44 55 MET B N 1
ATOM 1618 C CA . MET B 1 55 ? -11.562 -7.352 7.254 1 95.44 55 MET B CA 1
ATOM 1619 C C . MET B 1 55 ? -12.297 -6.125 6.723 1 95.44 55 MET B C 1
ATOM 1621 O O . MET B 1 55 ? -12.875 -6.164 5.637 1 95.44 55 MET B O 1
ATOM 1625 N N . THR B 1 56 ? -12.195 -5.027 7.504 1 95.19 56 THR B N 1
ATOM 1626 C CA . THR B 1 56 ? -12.758 -3.754 7.07 1 95.19 56 THR B CA 1
ATOM 1627 C C . THR B 1 56 ? -11.945 -3.164 5.922 1 95.19 56 THR B C 1
ATOM 1629 O O . THR B 1 56 ? -10.828 -3.609 5.648 1 95.19 56 THR B O 1
ATOM 1632 N N . LYS B 1 57 ? -12.477 -2.16 5.277 1 96.12 57 LYS B N 1
ATOM 1633 C CA . LYS B 1 57 ? -11.812 -1.492 4.16 1 96.12 57 LYS B CA 1
ATOM 1634 C C . LYS B 1 57 ? -10.469 -0.909 4.582 1 96.12 57 LYS B C 1
ATOM 1636 O O . LYS B 1 57 ? -9.477 -1.04 3.861 1 96.12 57 LYS B O 1
ATOM 1641 N N . GLY B 1 58 ? -10.445 -0.284 5.734 1 96.25 58 GLY B N 1
ATOM 1642 C CA . GLY B 1 58 ? -9.211 0.312 6.234 1 96.25 58 GLY B CA 1
ATOM 1643 C C . GLY B 1 58 ? -8.125 -0.709 6.516 1 96.25 58 GLY B C 1
ATOM 1644 O O . GLY B 1 58 ? -6.965 -0.495 6.172 1 96.25 58 GLY B O 1
ATOM 1645 N N . LYS B 1 59 ? -8.523 -1.788 7.102 1 95.75 59 LYS B N 1
ATOM 1646 C CA . LYS B 1 59 ? -7.57 -2.844 7.422 1 95.75 59 LYS B CA 1
ATOM 1647 C C . LYS B 1 59 ? -7.016 -3.49 6.156 1 95.75 59 LYS B C 1
ATOM 1649 O O . LYS B 1 59 ? -5.816 -3.766 6.066 1 95.75 59 LYS B O 1
ATOM 1654 N N . ILE B 1 60 ? -7.871 -3.729 5.191 1 97.69 60 ILE B N 1
ATOM 1655 C CA . ILE B 1 60 ? -7.434 -4.277 3.912 1 97.69 60 ILE B CA 1
ATOM 1656 C C . ILE B 1 60 ? -6.41 -3.342 3.27 1 97.69 60 ILE B C 1
ATOM 1658 O O . ILE B 1 60 ? -5.348 -3.781 2.824 1 97.69 60 ILE B O 1
ATOM 1662 N N . ALA B 1 61 ? -6.742 -2.086 3.26 1 98.5 61 ALA B N 1
ATOM 1663 C CA . ALA B 1 61 ? -5.852 -1.093 2.662 1 98.5 61 ALA B CA 1
ATOM 1664 C C . ALA B 1 61 ? -4.512 -1.048 3.389 1 98.5 61 ALA B C 1
ATOM 1666 O O . ALA B 1 61 ? -3.457 -0.986 2.754 1 98.5 61 ALA B O 1
ATOM 1667 N N . ALA B 1 62 ? -4.508 -1.089 4.684 1 97.69 62 ALA B N 1
ATOM 1668 C CA . ALA B 1 62 ? -3.281 -1.076 5.477 1 97.69 62 ALA B CA 1
ATOM 1669 C C . ALA B 1 62 ? -2.42 -2.301 5.172 1 97.69 62 ALA B C 1
ATOM 1671 O O . ALA B 1 62 ? -1.209 -2.182 4.977 1 97.69 62 ALA B O 1
ATOM 1672 N N . GLN B 1 63 ? -3.039 -3.461 5.125 1 98 63 GLN B N 1
ATOM 1673 C CA . GLN B 1 63 ? -2.301 -4.695 4.883 1 98 63 GLN B CA 1
ATOM 1674 C C . GLN B 1 63 ? -1.768 -4.746 3.455 1 98 63 GLN B C 1
ATOM 1676 O O . GLN B 1 63 ? -0.657 -5.227 3.217 1 98 63 GLN B O 1
ATOM 1681 N N . CYS B 1 64 ? -2.559 -4.273 2.473 1 98.75 64 CYS B N 1
ATOM 1682 C CA . CYS B 1 64 ? -2.064 -4.191 1.104 1 98.75 64 CYS B CA 1
ATOM 1683 C C . CYS B 1 64 ? -0.887 -3.23 1.005 1 98.75 64 CYS B C 1
ATOM 1685 O O . CYS B 1 64 ? 0.052 -3.467 0.242 1 98.75 64 CYS B O 1
ATOM 1687 N N . SER B 1 65 ? -0.931 -2.139 1.738 1 98.81 65 SER B N 1
ATOM 1688 C CA . SER B 1 65 ? 0.174 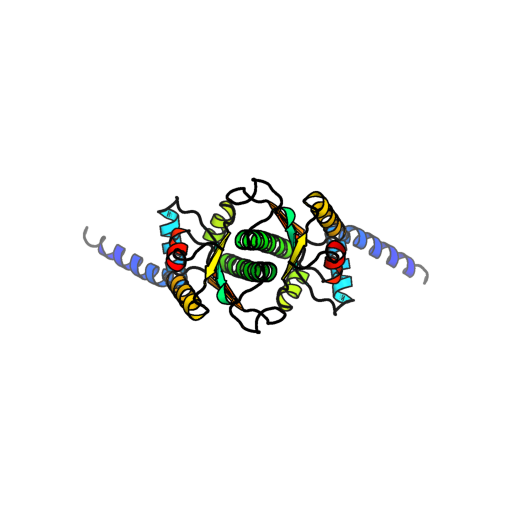-1.187 1.76 1 98.81 65 SER B CA 1
ATOM 1689 C C . SER B 1 65 ? 1.438 -1.817 2.336 1 98.81 65 SER B C 1
ATOM 1691 O O . SER B 1 65 ? 2.543 -1.553 1.857 1 98.81 65 SER B O 1
ATOM 1693 N N . HIS B 1 66 ? 1.278 -2.639 3.363 1 98.44 66 HIS B N 1
ATOM 1694 C CA . HIS B 1 66 ? 2.412 -3.408 3.863 1 98.44 66 HIS B CA 1
ATOM 1695 C C . HIS B 1 66 ? 3.012 -4.281 2.766 1 98.44 66 HIS B C 1
ATOM 1697 O O . HIS B 1 66 ? 4.223 -4.258 2.541 1 98.44 66 HIS B O 1
ATOM 1703 N N . ALA B 1 67 ? 2.119 -5.016 2.088 1 98.81 67 ALA B N 1
ATOM 1704 C CA . ALA B 1 67 ? 2.562 -5.91 1.021 1 98.81 67 ALA B CA 1
ATOM 1705 C C . ALA B 1 67 ? 3.277 -5.137 -0.083 1 98.81 67 ALA B C 1
ATOM 1707 O O . ALA B 1 67 ? 4.293 -5.594 -0.613 1 98.81 67 ALA B O 1
ATOM 1708 N N . ALA B 1 68 ? 2.736 -3.982 -0.398 1 98.81 68 ALA B N 1
ATOM 1709 C CA . ALA B 1 68 ? 3.303 -3.162 -1.466 1 98.81 68 ALA B CA 1
ATOM 1710 C C . ALA B 1 68 ? 4.738 -2.758 -1.144 1 98.81 68 ALA B C 1
ATOM 1712 O O . ALA B 1 68 ? 5.629 -2.885 -1.986 1 98.81 68 ALA B O 1
ATOM 1713 N N . ILE B 1 69 ? 4.98 -2.281 0.065 1 98.31 69 ILE B N 1
ATOM 1714 C CA . ILE B 1 69 ? 6.309 -1.837 0.471 1 98.31 69 ILE B CA 1
ATOM 1715 C C . ILE B 1 69 ? 7.266 -3.025 0.493 1 98.31 69 ILE B C 1
ATOM 1717 O O . ILE B 1 69 ? 8.406 -2.92 0.035 1 98.31 69 ILE B O 1
ATOM 1721 N N . MET B 1 70 ? 6.785 -4.168 0.988 1 98.06 70 MET B N 1
ATOM 1722 C CA . MET B 1 70 ? 7.637 -5.352 1.048 1 98.06 70 MET B CA 1
ATOM 1723 C C . MET B 1 70 ? 8.047 -5.797 -0.352 1 98.06 70 MET B C 1
ATOM 1725 O O . MET B 1 70 ? 9.227 -6.074 -0.601 1 98.06 70 MET B O 1
ATOM 1729 N N . CYS B 1 71 ? 7.086 -5.879 -1.259 1 98.62 71 CYS B N 1
ATOM 1730 C CA . CYS B 1 71 ? 7.363 -6.266 -2.637 1 98.62 71 CYS B CA 1
ATOM 1731 C C . CYS B 1 71 ? 8.312 -5.273 -3.301 1 98.62 71 CYS B C 1
ATOM 1733 O O . CYS B 1 71 ? 9.25 -5.672 -3.992 1 98.62 71 CYS B O 1
ATOM 1735 N N . TYR B 1 72 ? 8.047 -4 -3.082 1 98.25 72 TYR B N 1
ATOM 1736 C CA . TYR B 1 72 ? 8.875 -2.938 -3.645 1 98.25 72 TYR B CA 1
ATOM 1737 C C . TYR B 1 72 ? 10.32 -3.057 -3.162 1 98.25 72 TYR B C 1
ATOM 1739 O O . TYR B 1 72 ? 11.25 -3.033 -3.967 1 98.25 72 TYR B O 1
ATOM 1747 N N . ASP B 1 73 ? 10.453 -3.176 -1.882 1 96.25 73 ASP B N 1
ATOM 1748 C CA . ASP B 1 73 ? 11.781 -3.279 -1.284 1 96.25 73 ASP B CA 1
ATOM 1749 C C . ASP B 1 73 ? 12.539 -4.484 -1.834 1 96.25 73 ASP B C 1
ATOM 1751 O O . ASP B 1 73 ? 13.719 -4.379 -2.186 1 96.25 73 ASP B O 1
ATOM 1755 N N . LYS B 1 74 ? 11.883 -5.586 -1.896 1 97.69 74 LYS B N 1
ATOM 1756 C CA . LYS B 1 74 ? 12.508 -6.793 -2.428 1 97.69 74 LYS B CA 1
ATOM 1757 C C . LYS B 1 74 ? 12.891 -6.613 -3.895 1 97.69 74 LYS B C 1
ATOM 1759 O O . LYS B 1 74 ? 13.961 -7.047 -4.316 1 97.69 74 LYS B O 1
ATOM 1764 N N . ALA B 1 75 ? 12.07 -5.949 -4.645 1 97.5 75 ALA B N 1
ATOM 1765 C CA . ALA B 1 75 ? 12.305 -5.746 -6.07 1 97.5 75 ALA B CA 1
ATOM 1766 C C . ALA B 1 75 ? 13.5 -4.824 -6.297 1 97.5 75 ALA B C 1
ATOM 1768 O O . ALA B 1 75 ? 14.242 -4.992 -7.27 1 97.5 75 ALA B O 1
ATOM 1769 N N . VAL B 1 76 ? 13.609 -3.84 -5.441 1 95.81 76 VAL B N 1
ATOM 1770 C CA . VAL B 1 76 ? 14.742 -2.93 -5.547 1 95.81 76 VAL B CA 1
ATOM 1771 C C . VAL B 1 76 ? 16.047 -3.727 -5.586 1 95.81 76 VAL B C 1
ATOM 1773 O O . VAL B 1 76 ? 16.953 -3.406 -6.355 1 95.81 76 VAL B O 1
ATOM 1776 N N . ASN B 1 77 ? 16.125 -4.801 -4.871 1 95.5 77 ASN B N 1
ATOM 1777 C CA . ASN B 1 77 ? 17.359 -5.555 -4.723 1 95.5 77 ASN B CA 1
ATOM 1778 C C . ASN B 1 77 ? 17.422 -6.727 -5.699 1 95.5 77 ASN B C 1
ATOM 1780 O O . ASN B 1 77 ? 18.484 -7.047 -6.227 1 95.5 77 ASN B O 1
ATOM 1784 N N . GLN B 1 78 ? 16.312 -7.309 -5.984 1 96.38 78 GLN B N 1
ATOM 1785 C CA . GLN B 1 78 ? 16.344 -8.602 -6.66 1 96.38 78 GLN B CA 1
ATOM 1786 C C . GLN B 1 78 ? 15.906 -8.477 -8.117 1 96.38 78 GLN B C 1
ATOM 1788 O O . GLN B 1 78 ? 16.188 -9.352 -8.938 1 96.38 78 GLN B O 1
ATOM 1793 N N . ALA B 1 79 ? 15.172 -7.449 -8.43 1 96.31 79 ALA B N 1
ATOM 1794 C CA . ALA B 1 79 ? 14.625 -7.309 -9.781 1 96.31 79 ALA B CA 1
ATOM 1795 C C . ALA B 1 79 ? 14.547 -5.84 -10.188 1 96.31 79 ALA B C 1
ATOM 1797 O O . ALA B 1 79 ? 13.492 -5.359 -10.602 1 96.31 79 ALA B O 1
ATOM 1798 N N . PRO B 1 80 ? 15.703 -5.145 -10.219 1 96.5 80 PRO B N 1
ATOM 1799 C CA . PRO B 1 80 ? 15.703 -3.699 -10.453 1 96.5 80 PRO B CA 1
ATOM 1800 C C . PRO B 1 80 ? 15.211 -3.33 -11.852 1 96.5 80 PRO B C 1
ATOM 1802 O O . PRO B 1 80 ? 14.617 -2.266 -12.047 1 96.5 80 PRO B O 1
ATOM 1805 N N . GLU B 1 81 ? 15.445 -4.133 -12.844 1 95.31 81 GLU B N 1
ATOM 1806 C CA . GLU B 1 81 ? 15.023 -3.834 -14.203 1 95.31 81 GLU B CA 1
ATOM 1807 C C . GLU B 1 81 ? 13.5 -3.908 -14.336 1 95.31 81 GLU B C 1
ATOM 1809 O O . GLU B 1 81 ? 12.883 -3.043 -14.961 1 95.31 81 GLU B O 1
ATOM 1814 N N . ILE B 1 82 ? 12.93 -4.902 -13.75 1 95.75 82 ILE B N 1
ATOM 1815 C CA . ILE B 1 82 ? 11.477 -5.055 -13.781 1 95.75 82 ILE B CA 1
ATOM 1816 C C . ILE B 1 82 ? 10.82 -3.92 -12.992 1 95.75 82 ILE B C 1
ATOM 1818 O O . ILE B 1 82 ? 9.781 -3.4 -13.398 1 95.75 82 ILE B O 1
ATOM 1822 N N . LEU B 1 83 ? 11.469 -3.619 -11.875 1 97 83 LEU B N 1
ATOM 1823 C CA . LEU B 1 83 ? 10.953 -2.518 -11.07 1 97 83 LEU B CA 1
ATOM 1824 C C . LEU B 1 83 ? 10.953 -1.216 -11.867 1 97 83 LEU B C 1
ATOM 1826 O O . LEU B 1 83 ? 9.977 -0.46 -11.82 1 97 83 LEU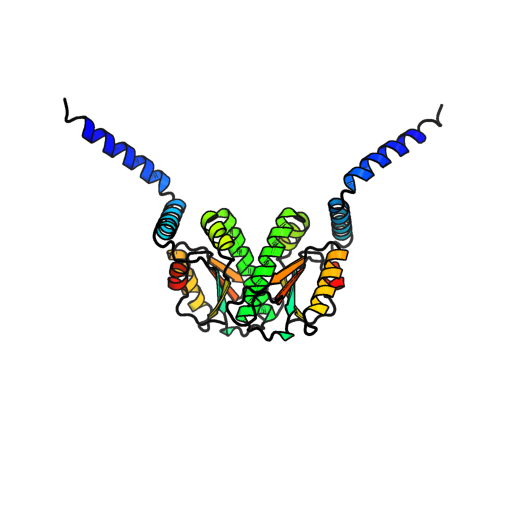 B O 1
ATOM 1830 N N . ARG B 1 84 ? 12.039 -0.962 -12.555 1 96.56 84 ARG B N 1
ATOM 1831 C CA . ARG B 1 84 ? 12.133 0.235 -13.383 1 96.56 84 ARG B CA 1
ATOM 1832 C C . ARG B 1 84 ? 11.039 0.251 -14.453 1 96.56 84 ARG B C 1
ATOM 1834 O O . ARG B 1 84 ? 10.406 1.281 -14.68 1 96.56 84 ARG B O 1
ATOM 1841 N N . ARG B 1 85 ? 10.875 -0.835 -15.07 1 95.12 85 ARG B N 1
ATOM 1842 C CA . ARG B 1 85 ? 9.836 -0.957 -16.078 1 95.12 85 ARG B CA 1
ATOM 1843 C C . ARG B 1 85 ? 8.453 -0.711 -15.484 1 95.12 85 ARG B C 1
ATOM 1845 O O . ARG B 1 85 ? 7.664 0.066 -16.031 1 95.12 85 ARG B O 1
ATOM 1852 N N . TRP B 1 86 ? 8.195 -1.401 -14.406 1 97.12 86 TRP B N 1
ATOM 1853 C CA . TRP B 1 86 ? 6.926 -1.234 -13.703 1 97.12 86 TRP B CA 1
ATOM 1854 C C . TRP B 1 86 ? 6.699 0.226 -13.32 1 97.12 86 TRP B C 1
ATOM 1856 O O . TRP B 1 86 ? 5.598 0.753 -13.484 1 97.12 86 TRP B O 1
ATOM 1866 N N . ASN B 1 87 ? 7.73 0.887 -12.836 1 95.69 87 ASN B N 1
ATOM 1867 C CA . ASN B 1 87 ? 7.656 2.303 -12.492 1 95.69 87 ASN B CA 1
ATOM 1868 C C . ASN B 1 87 ? 7.293 3.156 -13.703 1 95.69 87 ASN B C 1
ATOM 1870 O O . ASN B 1 87 ? 6.43 4.031 -13.617 1 95.69 87 ASN B O 1
ATOM 1874 N N . HIS B 1 88 ? 7.867 2.838 -14.797 1 94.88 88 HIS B N 1
ATOM 1875 C CA . HIS B 1 88 ? 7.672 3.619 -16.016 1 94.88 88 HIS B CA 1
ATOM 1876 C C . HIS B 1 88 ? 6.285 3.389 -16.594 1 94.88 88 HIS B C 1
ATOM 1878 O O . HIS B 1 88 ? 5.758 4.246 -17.312 1 94.88 88 HIS B O 1
ATOM 1884 N N . GLU B 1 89 ? 5.754 2.275 -16.25 1 93.81 89 GLU B N 1
ATOM 1885 C CA . GLU B 1 89 ? 4.477 1.899 -16.844 1 93.81 89 GLU B CA 1
ATOM 1886 C C . GLU B 1 89 ? 3.309 2.338 -15.953 1 93.81 89 GLU B C 1
ATOM 1888 O O . GLU B 1 89 ? 2.156 2 -16.234 1 93.81 89 GLU B O 1
ATOM 1893 N N . GLY B 1 90 ? 3.615 3.062 -14.812 1 92.75 90 GLY B N 1
ATOM 1894 C CA . GLY B 1 90 ? 2.545 3.645 -14.016 1 92.75 90 GLY B CA 1
ATOM 1895 C C . GLY B 1 90 ? 2.291 2.898 -12.719 1 92.75 90 GLY B C 1
ATOM 1896 O O . GLY B 1 90 ? 1.322 3.184 -12.016 1 92.75 90 GLY B O 1
ATOM 1897 N N . GLN B 1 91 ? 3.098 1.838 -12.414 1 96.25 91 GLN B N 1
ATOM 1898 C CA . GLN B 1 91 ? 3.051 1.116 -11.148 1 96.25 91 GLN B CA 1
ATOM 1899 C C . GLN B 1 91 ? 1.677 0.492 -10.922 1 96.25 91 GLN B C 1
ATOM 1901 O O . GLN B 1 91 ? 1.064 0.692 -9.875 1 96.25 91 GLN B O 1
ATOM 1906 N N . ALA B 1 92 ? 1.229 -0.268 -11.914 1 95.56 92 ALA B N 1
ATOM 1907 C CA . ALA B 1 92 ? -0.096 -0.875 -11.82 1 95.56 92 ALA B CA 1
ATOM 1908 C C . ALA B 1 92 ? -0.2 -1.784 -10.602 1 95.56 92 ALA B C 1
ATOM 1910 O O . ALA B 1 92 ? 0.644 -2.66 -10.398 1 95.56 92 ALA B O 1
ATOM 1911 N N . LYS B 1 93 ? -1.189 -1.555 -9.789 1 97.19 93 LYS B N 1
ATOM 1912 C CA . LYS B 1 93 ? -1.507 -2.357 -8.617 1 97.19 93 LYS B CA 1
ATOM 1913 C C . LYS B 1 93 ? -2.955 -2.838 -8.648 1 97.19 93 LYS B C 1
ATOM 1915 O O . LYS B 1 93 ? -3.879 -2.033 -8.797 1 97.19 93 LYS B O 1
ATOM 1920 N N . ILE B 1 94 ? -3.186 -4.156 -8.516 1 96.88 94 ILE B N 1
ATOM 1921 C CA . ILE B 1 94 ? -4.508 -4.77 -8.602 1 96.88 94 ILE B CA 1
ATOM 1922 C C . ILE B 1 94 ? -4.789 -5.57 -7.332 1 96.88 94 ILE B C 1
ATOM 1924 O O . ILE B 1 94 ? -3.908 -6.27 -6.824 1 96.88 94 ILE B O 1
ATOM 1928 N N . VAL B 1 95 ? -5.996 -5.43 -6.828 1 98.56 95 VAL B N 1
ATOM 1929 C CA . VAL B 1 95 ? -6.355 -6.145 -5.605 1 98.56 95 VAL B CA 1
ATOM 1930 C C . VAL B 1 95 ? -7.383 -7.227 -5.926 1 98.56 95 VAL B C 1
ATOM 1932 O O . VAL B 1 95 ? -8.438 -6.945 -6.5 1 98.56 95 VAL B O 1
ATOM 1935 N N . LEU B 1 96 ? -7.051 -8.43 -5.574 1 98.81 96 LEU B N 1
ATOM 1936 C CA . LEU B 1 96 ? -7.898 -9.602 -5.801 1 98.81 96 LEU B CA 1
ATOM 1937 C C . LEU B 1 96 ? -8.422 -10.156 -4.48 1 98.81 96 LEU B C 1
ATOM 1939 O O . LEU B 1 96 ? -7.797 -9.961 -3.432 1 98.81 96 LEU B O 1
ATOM 1943 N N . LYS B 1 97 ? -9.562 -10.828 -4.5 1 98.56 97 LYS B N 1
ATOM 1944 C CA . LYS B 1 97 ? -10.102 -11.453 -3.293 1 98.56 97 LYS B CA 1
ATOM 1945 C C . LYS B 1 97 ? -9.945 -12.969 -3.336 1 98.56 97 LYS B C 1
ATOM 1947 O O . LYS B 1 97 ? -10.086 -13.586 -4.395 1 98.56 97 LYS B O 1
ATOM 1952 N N . LEU B 1 98 ? -9.625 -13.531 -2.293 1 98.62 98 LEU B N 1
ATOM 1953 C CA . LEU B 1 98 ? -9.523 -14.969 -2.098 1 98.62 98 LEU B CA 1
ATOM 1954 C C . LEU B 1 98 ? -10.492 -15.445 -1.018 1 98.62 98 LEU B C 1
ATOM 1956 O O . LEU B 1 98 ? -10.398 -15.016 0.136 1 98.62 98 LEU B O 1
ATOM 1960 N N . ASP B 1 99 ? -11.328 -16.359 -1.371 1 97.81 99 ASP B N 1
ATOM 1961 C CA . ASP B 1 99 ? -12.344 -16.828 -0.43 1 97.81 99 ASP B CA 1
ATOM 1962 C C . ASP B 1 99 ? -11.945 -18.172 0.174 1 97.81 99 ASP B C 1
ATOM 1964 O O . ASP B 1 99 ? -12.5 -18.594 1.194 1 97.81 99 ASP B O 1
ATOM 1968 N N . GLY B 1 100 ? -10.93 -18.844 -0.351 1 96.44 100 GLY B N 1
ATOM 1969 C CA . GLY B 1 100 ? -10.633 -20.234 -0.025 1 96.44 100 GLY B CA 1
ATOM 1970 C C . GLY B 1 100 ? -9.742 -20.375 1.199 1 96.44 100 GLY B C 1
ATOM 1971 O O . GLY B 1 100 ? -9.305 -21.484 1.522 1 96.44 100 GLY B O 1
ATOM 1972 N N . GLY B 1 101 ? -9.398 -19.312 1.867 1 96.81 101 GLY B N 1
ATOM 1973 C CA . GLY B 1 101 ? -8.664 -19.375 3.119 1 96.81 101 GLY B CA 1
ATOM 1974 C C . GLY B 1 101 ? -7.16 -19.484 2.922 1 96.81 101 GLY B C 1
ATOM 1975 O O . GLY B 1 101 ? -6.656 -19.281 1.816 1 96.81 101 GLY B O 1
ATOM 1976 N N . GLU B 1 102 ? -6.434 -19.781 4.008 1 97.5 102 GLU B N 1
ATOM 1977 C CA . GLU B 1 102 ? -4.977 -19.734 4.031 1 97.5 102 GLU B CA 1
ATOM 1978 C C . GLU B 1 102 ? -4.379 -20.844 3.174 1 97.5 102 GLU B C 1
ATOM 1980 O O . GLU B 1 102 ? -3.342 -20.656 2.535 1 97.5 102 GLU B O 1
ATOM 1985 N N . LYS B 1 103 ? -4.996 -22.047 3.189 1 97.56 103 LYS B N 1
ATOM 1986 C CA . LYS B 1 103 ? -4.484 -23.156 2.404 1 97.56 103 LYS B CA 1
ATOM 1987 C C . LYS B 1 103 ? -4.453 -22.828 0.917 1 97.56 103 LYS B C 1
ATOM 1989 O O . LYS B 1 103 ? -3.467 -23.094 0.233 1 97.56 103 LYS B O 1
ATOM 1994 N N . GLU B 1 104 ? -5.516 -22.219 0.472 1 98.12 104 GLU B N 1
ATOM 1995 C CA . GLU B 1 104 ? -5.551 -21.812 -0.929 1 98.12 104 GLU B CA 1
ATOM 1996 C C . GLU B 1 104 ? -4.516 -20.719 -1.21 1 98.12 104 GLU B C 1
ATOM 1998 O O . GLU B 1 104 ? -3.895 -20.703 -2.275 1 98.12 104 GLU B O 1
ATOM 2003 N N . LEU B 1 105 ? -4.379 -19.844 -0.282 1 98.62 105 LEU B N 1
ATOM 2004 C CA . LEU B 1 105 ? -3.371 -18.797 -0.432 1 98.62 105 LEU B CA 1
ATOM 2005 C C . LEU B 1 105 ? -1.981 -19.391 -0.602 1 98.62 105 LEU B C 1
ATOM 2007 O O . LEU B 1 105 ? -1.196 -18.938 -1.433 1 98.62 105 LEU B O 1
ATOM 2011 N N . GLN B 1 106 ? -1.702 -20.438 0.128 1 98.44 106 GLN B N 1
ATOM 2012 C CA . GLN B 1 106 ? -0.393 -21.078 0.075 1 98.44 106 GLN B CA 1
ATOM 2013 C C . GLN B 1 106 ? -0.133 -21.688 -1.302 1 98.44 106 GLN B C 1
ATOM 2015 O O . GLN B 1 106 ? 1.002 -21.688 -1.782 1 98.44 106 GLN B O 1
ATOM 2020 N N . LYS B 1 107 ? -1.153 -22.172 -1.896 1 98.56 107 LYS B N 1
ATOM 2021 C CA . LYS B 1 107 ? -1.006 -22.703 -3.246 1 98.56 107 LYS B CA 1
ATOM 2022 C C . LYS B 1 107 ? -0.566 -21.625 -4.223 1 98.56 107 LYS B C 1
ATOM 2024 O O . LYS B 1 107 ? 0.259 -21.875 -5.105 1 98.56 107 LYS B O 1
ATOM 2029 N N . ILE B 1 108 ? -1.106 -20.453 -4.031 1 98.75 108 ILE B N 1
ATOM 2030 C CA . ILE B 1 108 ? -0.746 -19.328 -4.891 1 98.75 108 ILE B CA 1
ATOM 2031 C C . ILE B 1 108 ? 0.697 -18.906 -4.617 1 98.75 108 ILE B C 1
ATOM 2033 O O . ILE B 1 108 ? 1.457 -18.625 -5.547 1 98.75 108 ILE B O 1
ATOM 2037 N N . VAL B 1 109 ? 1.068 -18.906 -3.355 1 98.75 109 VAL B N 1
ATOM 2038 C CA . VAL B 1 109 ? 2.445 -18.609 -2.975 1 98.75 109 VAL B CA 1
ATOM 2039 C C . VAL B 1 109 ? 3.393 -19.594 -3.648 1 98.75 109 VAL B C 1
ATOM 2041 O O . VAL B 1 109 ? 4.395 -19.203 -4.246 1 98.75 109 VAL B O 1
ATOM 2044 N N . ASP B 1 110 ? 3.037 -20.859 -3.576 1 98.69 110 ASP B N 1
ATOM 2045 C CA . ASP B 1 110 ? 3.875 -21.906 -4.148 1 98.69 110 ASP B CA 1
ATOM 2046 C C . ASP B 1 110 ? 4.016 -21.734 -5.66 1 98.69 110 ASP B C 1
ATOM 2048 O O . ASP B 1 110 ? 5.109 -21.891 -6.207 1 98.69 110 ASP B O 1
ATOM 2052 N N . LYS B 1 111 ? 2.932 -21.422 -6.234 1 98.44 111 LYS B N 1
ATOM 2053 C CA . LYS B 1 111 ? 2.961 -21.219 -7.684 1 98.44 111 LYS B CA 1
ATOM 2054 C C . LYS B 1 111 ? 3.82 -20.016 -8.055 1 98.44 111 LYS B C 1
ATOM 2056 O O . LYS B 1 111 ? 4.66 -20.109 -8.953 1 98.44 111 LYS B O 1
ATOM 2061 N N . ALA B 1 112 ? 3.65 -18.891 -7.383 1 98.25 112 ALA B N 1
ATOM 2062 C CA . ALA B 1 112 ? 4.457 -17.703 -7.641 1 98.25 112 ALA B CA 1
ATOM 2063 C C . ALA B 1 112 ? 5.938 -17.984 -7.422 1 98.25 112 ALA B C 1
ATOM 2065 O O . ALA B 1 112 ? 6.781 -17.547 -8.211 1 98.25 112 ALA B O 1
ATOM 2066 N N . THR B 1 113 ? 6.199 -18.734 -6.391 1 98.12 113 THR B N 1
ATOM 2067 C CA . THR B 1 113 ? 7.578 -19.094 -6.066 1 98.12 113 THR B CA 1
ATOM 2068 C C . THR B 1 113 ? 8.18 -19.969 -7.148 1 98.12 113 THR B C 1
ATOM 2070 O O . THR B 1 113 ? 9.328 -19.781 -7.547 1 98.12 113 THR B O 1
ATOM 2073 N N . SER B 1 114 ? 7.414 -20.922 -7.602 1 97.5 114 SER B N 1
ATOM 2074 C CA . SER B 1 114 ? 7.891 -21.828 -8.641 1 97.5 114 SER B CA 1
ATOM 2075 C C . SER B 1 114 ? 8.188 -21.078 -9.938 1 97.5 114 SER B C 1
ATOM 2077 O O . SER B 1 114 ? 9.023 -21.516 -10.734 1 97.5 114 SER B O 1
ATOM 2079 N N . LEU B 1 115 ? 7.543 -19.938 -10.125 1 95.75 115 LEU B N 1
ATOM 2080 C CA . LEU B 1 115 ? 7.734 -19.109 -11.32 1 95.75 115 LEU B CA 1
ATOM 2081 C C . LEU B 1 115 ? 8.836 -18.078 -11.102 1 95.75 115 LEU B C 1
ATOM 2083 O O . LEU B 1 115 ? 9.109 -17.266 -11.984 1 95.75 115 LEU B O 1
ATOM 2087 N N . ASN B 1 116 ? 9.375 -18.062 -9.906 1 95.81 116 ASN B N 1
ATOM 2088 C CA . ASN B 1 116 ? 10.438 -17.141 -9.516 1 95.81 116 ASN B CA 1
ATOM 2089 C C . ASN B 1 116 ? 9.969 -15.68 -9.57 1 95.81 116 ASN B C 1
ATOM 2091 O O . ASN B 1 116 ? 10.695 -14.805 -10.039 1 95.81 116 ASN B O 1
ATOM 2095 N N . ILE B 1 117 ? 8.742 -15.484 -9.195 1 96.88 117 ILE B N 1
ATOM 2096 C CA . ILE B 1 117 ? 8.18 -14.148 -9.078 1 96.88 117 ILE B CA 1
ATOM 2097 C C . ILE B 1 117 ? 8.242 -13.68 -7.629 1 96.88 117 ILE B C 1
ATOM 2099 O O . ILE B 1 117 ? 7.941 -14.453 -6.711 1 96.88 117 ILE B O 1
ATOM 2103 N N . ILE B 1 118 ? 8.648 -12.492 -7.492 1 97.94 118 ILE B N 1
ATOM 2104 C CA . ILE B 1 118 ? 8.648 -11.922 -6.152 1 97.94 118 ILE B CA 1
ATOM 2105 C C . ILE B 1 118 ? 7.258 -12.047 -5.535 1 97.94 118 ILE B C 1
ATOM 2107 O O . ILE B 1 118 ? 6.254 -11.742 -6.184 1 97.94 118 ILE B O 1
ATOM 2111 N N . ASN B 1 119 ? 7.188 -12.562 -4.332 1 98.81 119 ASN B N 1
ATOM 2112 C CA . ASN B 1 119 ? 5.945 -12.609 -3.57 1 98.81 119 ASN B CA 1
ATOM 2113 C C . ASN B 1 119 ? 6.203 -12.492 -2.07 1 98.81 119 ASN B C 1
ATOM 2115 O O . ASN B 1 119 ? 7.219 -12.984 -1.57 1 98.81 119 ASN B O 1
ATOM 2119 N N . MET B 1 120 ? 5.336 -11.766 -1.381 1 98.62 120 MET B N 1
ATOM 2120 C CA . MET B 1 120 ? 5.477 -11.484 0.044 1 98.62 120 MET B CA 1
ATOM 2121 C C . MET B 1 120 ? 4.152 -11.672 0.772 1 98.62 120 MET B C 1
ATOM 2123 O O . MET B 1 120 ? 3.127 -11.125 0.361 1 98.62 120 MET B O 1
ATOM 2127 N N . THR B 1 121 ? 4.188 -12.445 1.826 1 98.56 121 THR B N 1
ATOM 2128 C CA . THR B 1 121 ? 3 -12.656 2.645 1 98.56 121 THR B CA 1
ATOM 2129 C C . THR B 1 121 ? 3.002 -11.734 3.857 1 98.56 121 THR B C 1
ATOM 2131 O O . THR B 1 121 ? 4.02 -11.602 4.539 1 98.56 121 THR B O 1
ATOM 2134 N N . VAL B 1 122 ? 1.876 -11.078 4.059 1 98.12 122 VAL B N 1
ATOM 2135 C CA . VAL B 1 122 ? 1.713 -10.18 5.195 1 98.12 122 VAL B CA 1
ATOM 2136 C C . VAL B 1 122 ? 0.961 -10.891 6.316 1 98.12 122 VAL B C 1
ATOM 2138 O O . VAL B 1 122 ? -0.052 -11.547 6.074 1 98.12 122 VAL B O 1
ATOM 2141 N N . ARG B 1 123 ? 1.458 -10.758 7.5 1 96 123 ARG B N 1
ATOM 2142 C CA . ARG B 1 123 ? 0.821 -11.273 8.703 1 96 123 ARG B CA 1
ATOM 2143 C C . ARG B 1 123 ? 0.418 -10.141 9.641 1 96 123 ARG B C 1
ATOM 2145 O O . ARG B 1 123 ? 1.213 -9.242 9.906 1 96 123 ARG B O 1
ATOM 2152 N N . ASP B 1 124 ? -0.783 -10.219 10.117 1 93 124 ASP B N 1
ATOM 2153 C CA . ASP B 1 124 ? -1.278 -9.18 11.016 1 93 124 ASP B CA 1
ATOM 2154 C C . ASP B 1 124 ? -0.625 -9.281 12.391 1 93 124 ASP B C 1
ATOM 2156 O O . ASP B 1 124 ? -0.45 -10.375 12.922 1 93 124 ASP B O 1
ATOM 2160 N N . ALA B 1 125 ? -0.343 -8.117 12.969 1 86.19 125 ALA B N 1
ATOM 2161 C CA . ALA B 1 125 ? 0.276 -8.07 14.297 1 86.19 125 ALA B CA 1
ATOM 2162 C C . ALA B 1 125 ? -0.777 -8.156 15.398 1 86.19 125 ALA B C 1
ATOM 2164 O O . ALA B 1 125 ? -0.44 -8.273 16.578 1 86.19 125 ALA B O 1
ATOM 2165 N N . GLY B 1 126 ? -2.113 -8.297 15.07 1 77.31 126 GLY B N 1
ATOM 2166 C CA . GLY B 1 126 ? -3.172 -8.57 16.031 1 77.31 126 GLY B CA 1
ATOM 2167 C C . GLY B 1 126 ? -3.596 -7.344 16.812 1 77.31 126 GLY B C 1
ATOM 2168 O O . GLY B 1 126 ? -4.055 -7.457 17.953 1 77.31 126 GLY B O 1
ATOM 2169 N N . LEU B 1 127 ? -3.488 -6.227 16.438 1 69.12 127 LEU B N 1
ATOM 2170 C CA . LEU B 1 127 ? -3.82 -5.02 17.188 1 69.12 127 LEU B CA 1
ATOM 2171 C C . LEU B 1 127 ? -5.293 -4.66 17.016 1 69.12 127 LEU B C 1
ATOM 2173 O O . LEU B 1 127 ? -5.859 -3.934 17.828 1 69.12 127 LEU B O 1
ATOM 2177 N N . THR B 1 128 ? -5.855 -5.254 16 1 73 128 THR B N 1
ATOM 2178 C CA . THR B 1 128 ? -7.211 -4.812 15.695 1 73 128 THR B CA 1
ATOM 2179 C C . THR B 1 128 ? -8.117 -6.008 15.398 1 73 128 THR B C 1
ATOM 2181 O O . THR B 1 128 ? -8.344 -6.848 16.281 1 73 128 THR B O 1
ATOM 2184 N N . GLU B 1 129 ? -8.594 -6.164 14.172 1 82.5 129 GLU B N 1
ATOM 2185 C CA . GLU B 1 129 ? -9.75 -6.926 13.703 1 82.5 129 GLU B CA 1
ATOM 2186 C C . GLU B 1 129 ? -9.422 -8.414 13.609 1 82.5 129 GLU B C 1
ATOM 2188 O O . GLU B 1 129 ? -10.32 -9.258 13.648 1 82.5 129 GLU B O 1
ATOM 2193 N N . VAL B 1 130 ? -8.18 -8.898 13.492 1 87.75 130 VAL B N 1
ATOM 2194 C CA . VAL B 1 130 ? -7.785 -10.281 13.227 1 87.75 130 VAL B CA 1
ATOM 2195 C C . VAL B 1 130 ? -6.777 -10.742 14.273 1 87.75 130 VAL B C 1
ATOM 2197 O O . VAL B 1 130 ? -5.988 -9.945 14.781 1 87.75 130 VAL B O 1
ATOM 2200 N N . PRO B 1 131 ? -6.84 -12.086 14.609 1 88.38 131 PRO B N 1
ATOM 2201 C CA . PRO B 1 131 ? -5.879 -12.602 15.586 1 88.38 131 PRO B CA 1
ATOM 2202 C C . PRO B 1 131 ? -4.43 -12.383 15.156 1 88.38 131 PRO B C 1
ATOM 2204 O O . PRO B 1 131 ? -4.129 -12.375 13.961 1 88.38 131 PRO B O 1
ATOM 2207 N N . ARG B 1 132 ? -3.615 -12.234 16.078 1 89.56 132 ARG B N 1
ATOM 2208 C CA . ARG B 1 132 ? -2.186 -12.055 15.844 1 89.56 132 ARG B CA 1
ATOM 2209 C C . ARG B 1 132 ? -1.616 -13.203 15.023 1 89.56 132 ARG B C 1
ATOM 2211 O O . ARG B 1 132 ? -1.952 -14.367 15.258 1 89.56 132 ARG B O 1
ATOM 2218 N N . GLY B 1 133 ? -0.81 -12.867 14.062 1 92.56 133 GLY B N 1
ATOM 2219 C CA . GLY B 1 133 ? -0.119 -13.883 13.281 1 92.56 133 GLY B CA 1
ATOM 2220 C C . GLY B 1 133 ? -0.922 -14.367 12.086 1 92.56 133 GLY B C 1
ATOM 2221 O O . GLY B 1 133 ? -0.426 -15.141 11.266 1 92.56 133 GLY B O 1
ATOM 2222 N N . THR B 1 134 ? -2.113 -13.898 11.938 1 95.62 134 THR B N 1
ATOM 2223 C CA . THR B 1 134 ? -2.963 -14.305 10.828 1 95.62 134 THR B CA 1
ATOM 2224 C C . THR B 1 134 ? -2.408 -13.773 9.508 1 95.62 134 THR B C 1
ATOM 2226 O O . THR B 1 134 ? -2.041 -12.602 9.406 1 95.62 134 THR B O 1
ATOM 2229 N N . VAL B 1 135 ? -2.281 -14.711 8.547 1 97.38 135 VAL B N 1
ATOM 2230 C CA . VAL B 1 135 ? -1.928 -14.273 7.199 1 97.38 135 VAL B CA 1
ATOM 2231 C C . VAL B 1 135 ? -3.107 -13.539 6.566 1 97.38 135 VAL B C 1
ATOM 2233 O O . VAL B 1 135 ? -4.219 -14.07 6.508 1 97.38 135 VAL B O 1
ATOM 2236 N N . THR B 1 136 ? -2.896 -12.344 6.059 1 98.06 136 THR B N 1
ATOM 2237 C CA . THR B 1 136 ? -4.023 -11.531 5.613 1 98.06 136 THR B CA 1
ATOM 2238 C C . THR B 1 136 ? -3.934 -11.266 4.113 1 98.06 136 THR B C 1
ATOM 2240 O O . THR B 1 136 ? -4.941 -11.328 3.404 1 98.06 136 THR B O 1
ATOM 2243 N N . VAL B 1 137 ? -2.699 -10.906 3.654 1 98.81 137 VAL B N 1
ATOM 2244 C CA . VAL B 1 137 ? -2.543 -10.469 2.27 1 98.81 137 VAL B CA 1
ATOM 2245 C C . VAL B 1 137 ? -1.267 -11.07 1.682 1 98.81 137 VAL B C 1
ATOM 2247 O O . VAL B 1 137 ? -0.244 -11.156 2.365 1 98.81 137 VAL B O 1
ATOM 2250 N N . LEU B 1 138 ? -1.314 -11.516 0.443 1 98.94 138 LEU B N 1
ATOM 2251 C CA . LEU B 1 138 ? -0.16 -11.875 -0.373 1 98.94 138 LEU B CA 1
ATOM 2252 C C . LEU B 1 138 ? 0.086 -10.836 -1.456 1 98.94 138 LEU B C 1
ATOM 2254 O O . LEU B 1 138 ? -0.822 -10.5 -2.221 1 98.94 138 LEU B O 1
ATOM 2258 N N . GLY B 1 139 ? 1.26 -10.242 -1.429 1 98.94 139 GLY B N 1
ATOM 2259 C CA . GLY B 1 139 ? 1.7 -9.445 -2.561 1 98.94 139 GLY B CA 1
ATOM 2260 C C . GLY B 1 139 ? 2.475 -10.25 -3.59 1 98.94 139 GLY B C 1
ATOM 2261 O O . GLY B 1 139 ? 3.287 -11.102 -3.234 1 98.94 139 GLY B O 1
ATOM 2262 N N . ILE B 1 140 ? 2.223 -9.992 -4.887 1 98.88 140 ILE B N 1
ATOM 2263 C CA . ILE B 1 140 ? 2.928 -10.656 -5.98 1 98.88 140 ILE B CA 1
ATOM 2264 C C . ILE B 1 140 ? 3.43 -9.609 -6.977 1 98.88 140 ILE B C 1
ATOM 2266 O O . ILE B 1 140 ? 2.652 -8.789 -7.469 1 98.88 140 ILE B O 1
ATOM 2270 N N . GLY B 1 141 ? 4.734 -9.68 -7.285 1 98.5 141 GLY B N 1
ATOM 2271 C CA . GLY B 1 141 ? 5.316 -8.773 -8.258 1 98.5 141 GLY B CA 1
ATOM 2272 C C . GLY B 1 141 ? 6.109 -7.645 -7.625 1 98.5 141 GLY B C 1
ATOM 2273 O O . GLY B 1 141 ? 6.379 -7.668 -6.422 1 98.5 141 GLY B O 1
ATOM 2274 N N . PRO B 1 142 ? 6.434 -6.793 -8.484 1 98.19 142 PRO B N 1
ATOM 2275 C CA . PRO B 1 142 ? 6.055 -6.574 -9.883 1 98.19 142 PRO B CA 1
ATOM 2276 C C . PRO B 1 142 ? 6.613 -7.641 -10.82 1 98.19 142 PRO B C 1
ATOM 2278 O O . PRO B 1 142 ? 7.648 -8.242 -10.531 1 98.19 142 PRO B O 1
ATOM 2281 N N . ALA B 1 143 ? 5.934 -7.957 -11.844 1 97.88 143 ALA B N 1
ATOM 2282 C CA . ALA B 1 143 ? 6.289 -8.898 -12.898 1 97.88 143 ALA B CA 1
ATOM 2283 C C . ALA B 1 143 ? 5.367 -8.742 -14.109 1 97.88 143 ALA B C 1
ATOM 2285 O O . ALA B 1 143 ? 4.328 -8.086 -14.023 1 97.88 143 ALA B O 1
ATOM 2286 N N . PRO B 1 144 ? 5.805 -9.219 -15.219 1 96.31 144 PRO B N 1
ATOM 2287 C CA . PRO B 1 144 ? 4.898 -9.195 -16.375 1 96.31 144 PRO B CA 1
ATOM 2288 C C . PRO B 1 144 ? 3.537 -9.812 -16.062 1 96.31 144 PRO B C 1
ATOM 2290 O O . PRO B 1 144 ? 3.457 -10.82 -15.359 1 96.31 144 PRO B O 1
ATOM 2293 N N . ALA B 1 145 ? 2.463 -9.211 -16.578 1 96.5 145 ALA B N 1
ATOM 2294 C CA . ALA B 1 145 ? 1.085 -9.57 -16.25 1 96.5 145 ALA B CA 1
ATOM 2295 C C . ALA B 1 145 ? 0.815 -11.039 -16.531 1 96.5 145 ALA B C 1
ATOM 2297 O O . ALA B 1 145 ? 0.14 -11.719 -15.758 1 96.5 145 ALA B O 1
ATOM 2298 N N . ARG B 1 146 ? 1.293 -11.539 -17.594 1 95 146 ARG B N 1
ATOM 2299 C CA . ARG B 1 146 ? 1.042 -12.922 -17.984 1 95 146 ARG B CA 1
ATOM 2300 C C . ARG B 1 146 ? 1.569 -13.898 -16.938 1 95 146 ARG B C 1
ATOM 2302 O O . ARG B 1 146 ? 0.943 -14.922 -16.672 1 95 146 ARG B O 1
ATOM 2309 N N . LEU B 1 147 ? 2.723 -13.602 -16.391 1 95.44 147 LEU B N 1
ATOM 2310 C CA . LEU B 1 147 ? 3.32 -14.461 -15.383 1 95.44 147 LEU B CA 1
ATOM 2311 C C . LEU B 1 147 ? 2.514 -14.422 -14.094 1 95.44 147 LEU B C 1
ATOM 2313 O O . LEU B 1 147 ? 2.25 -15.469 -13.492 1 95.44 147 LEU B O 1
ATOM 2317 N N . ILE B 1 148 ? 2.113 -13.211 -13.703 1 97.69 148 ILE B N 1
ATOM 2318 C CA . ILE B 1 148 ? 1.323 -13.055 -12.484 1 97.69 148 ILE B CA 1
ATOM 2319 C C . ILE B 1 148 ? -0.006 -13.797 -12.633 1 97.69 148 ILE B C 1
ATOM 2321 O O . ILE B 1 148 ? -0.478 -14.43 -11.695 1 97.69 148 ILE B O 1
ATOM 2325 N N . ASP B 1 149 ? -0.555 -13.805 -13.82 1 97.19 149 ASP B N 1
ATOM 2326 C CA . ASP B 1 149 ? -1.862 -14.406 -14.07 1 97.19 149 ASP B CA 1
ATOM 2327 C C . ASP B 1 149 ? -1.796 -15.93 -13.969 1 97.19 149 ASP B C 1
ATOM 2329 O O . ASP B 1 149 ? -2.809 -16.578 -13.711 1 97.19 149 ASP B O 1
ATOM 2333 N N . LEU B 1 150 ? -0.665 -16.469 -14.172 1 97.19 150 LEU B N 1
ATOM 2334 C CA . LEU B 1 150 ? -0.508 -17.922 -14 1 97.19 150 LEU B CA 1
ATOM 2335 C C . LEU B 1 150 ? -0.766 -18.312 -12.547 1 97.19 150 LEU B C 1
ATOM 2337 O O . LEU B 1 150 ? -1.263 -19.422 -12.289 1 97.19 150 LEU B O 1
ATOM 2341 N N . ALA B 1 151 ? -0.477 -17.438 -11.648 1 97.94 151 ALA B N 1
ATOM 2342 C CA . ALA B 1 151 ? -0.626 -17.75 -10.227 1 97.94 151 ALA B CA 1
ATOM 2343 C C . ALA B 1 151 ? -1.963 -17.25 -9.688 1 97.94 151 ALA B C 1
ATOM 2345 O O . ALA B 1 151 ? -2.547 -17.859 -8.789 1 97.94 151 ALA B O 1
ATOM 2346 N N . SER B 1 152 ? -2.482 -16.203 -10.281 1 98.19 152 SER B N 1
ATOM 2347 C CA . SER B 1 152 ? -3.58 -15.531 -9.594 1 98.19 152 SER B CA 1
ATOM 2348 C C . SER B 1 152 ? -4.707 -15.188 -10.562 1 98.19 152 SER B C 1
ATOM 2350 O O . SER B 1 152 ? -5.715 -14.594 -10.164 1 98.19 152 SER B O 1
ATOM 2352 N N . GLY B 1 153 ? -4.605 -15.508 -11.82 1 97.62 153 GLY B N 1
ATOM 2353 C CA . GLY B 1 153 ? -5.535 -15.086 -12.852 1 97.62 153 GLY B CA 1
ATOM 2354 C C . GLY B 1 153 ? -6.945 -15.602 -12.641 1 97.62 153 GLY B C 1
ATOM 2355 O O . GLY B 1 153 ? -7.902 -15.062 -13.203 1 97.62 153 GLY B O 1
ATOM 2356 N N . HIS B 1 154 ? -7.18 -16.594 -11.867 1 97.69 154 HIS B N 1
ATOM 2357 C CA . HIS B 1 154 ? -8.492 -17.188 -11.641 1 97.69 154 HIS B CA 1
ATOM 2358 C C . HIS B 1 154 ? -9.258 -16.438 -10.555 1 97.69 154 HIS B C 1
ATOM 2360 O O . HIS B 1 154 ? -10.453 -16.672 -10.359 1 97.69 154 HIS B O 1
ATOM 2366 N N . LEU B 1 155 ? -8.617 -15.555 -9.875 1 98 155 LEU B N 1
ATOM 2367 C CA . LEU B 1 155 ? -9.242 -14.844 -8.766 1 98 155 LEU B CA 1
ATOM 2368 C C . LEU B 1 155 ? -10.016 -13.625 -9.266 1 98 155 LEU B C 1
ATOM 2370 O O . LEU B 1 155 ? -9.703 -13.078 -10.328 1 98 155 LEU B O 1
ATOM 2374 N N . LYS B 1 156 ? -10.961 -13.188 -8.477 1 96.62 156 LYS B N 1
ATOM 2375 C CA . LYS B 1 156 ? -11.812 -12.055 -8.828 1 96.62 156 LYS B CA 1
ATOM 2376 C C . LYS B 1 156 ? -11.289 -10.766 -8.211 1 96.62 156 LYS B C 1
ATOM 2378 O O . LYS B 1 156 ? -10.633 -10.789 -7.168 1 96.62 156 LYS B O 1
ATOM 2383 N N . LEU B 1 157 ? -11.586 -9.688 -8.859 1 95.44 157 LEU B N 1
ATOM 2384 C CA . LEU B 1 157 ? -11.242 -8.367 -8.344 1 95.44 157 LEU B CA 1
ATOM 2385 C C . LEU B 1 157 ? -11.961 -8.094 -7.027 1 95.44 157 LEU B C 1
ATOM 2387 O O . LEU B 1 157 ? -13.094 -8.547 -6.828 1 95.44 157 LEU B O 1
ATOM 2391 N N . MET B 1 158 ? -11.297 -7.41 -6.207 1 94.81 158 MET B N 1
ATOM 2392 C CA . MET B 1 158 ? -11.898 -7.02 -4.938 1 94.81 158 MET B CA 1
ATOM 2393 C C . MET B 1 158 ? -12.805 -5.809 -5.113 1 94.81 158 MET B C 1
ATOM 2395 O O . MET B 1 158 ? -12.438 -4.844 -5.785 1 94.81 158 MET B O 1
#

Solvent-accessible surface area (backbone atoms only — not comparable to full-atom values): 16920 Å² total; per-residue (Å²): 135,79,78,69,69,68,62,66,65,59,58,66,61,52,61,62,52,58,69,55,51,43,74,69,42,49,54,49,43,54,52,44,49,47,52,64,70,48,72,83,57,57,42,31,28,37,32,44,30,44,50,70,72,66,68,49,60,19,56,48,19,34,44,40,21,51,19,43,45,53,26,48,56,50,26,62,75,74,35,46,68,56,43,50,50,22,56,74,70,67,55,43,56,46,35,28,41,34,69,72,45,69,70,50,50,49,52,34,52,50,45,30,50,75,68,68,42,52,66,37,77,32,57,40,85,36,87,70,96,49,64,60,67,39,75,45,29,35,20,38,22,67,38,44,42,70,65,53,35,73,44,50,56,88,51,46,76,69,132,77,78,69,69,68,63,66,63,58,59,64,59,53,61,60,52,58,68,55,51,44,75,70,44,50,54,48,42,53,53,44,49,48,52,65,70,48,70,83,54,58,41,32,29,38,33,45,31,45,52,69,72,67,68,50,60,18,55,48,18,34,45,39,21,51,19,43,44,52,26,48,57,50,26,62,74,75,35,48,67,56,44,51,50,21,56,72,70,68,55,43,57,45,35,27,41,34,71,72,45,69,70,50,49,47,54,34,51,51,43,30,51,75,69,68,42,52,66,36,79,32,57,39,84,36,86,69,98,52,63,60,68,39,74,45,29,36,21,37,22,67,38,43,42,71,65,53,37,74,44,50,57,88,50,47,75,68

Sequence (316 aa):
MENYTAFLAGVAIGITTSLLVKGNRVKDIKCLFDIVLNKRDSCKMVFVVRNDLGMTKGKIAAQCSHAAIMCYDKAVNQAPEILRRWNHEGQAKIVLKLDGGEKELQKIVDKATSLNIINMTVRDAGLTEVPRGTVTVLGIGPAPARLIDLASGHLKLMMENYTAFLAGVAIGITTSLLVKGNRVKDIKCLFDIVLNKRDSCKMVFVVRNDLGMTKGKIAAQCSHAAIMCYDKAVNQAPEILRRWNHEGQAKIVLKLDGGEKELQKIVDKATSLNIINMTVRDAGLTEVPRGTVTVLGIGPAPARLIDLASGHLKLM

Organism: Laodelphax striatellus (NCBI:txid195883)

pLDDT: mean 82.32, std 24.04, range [27.91, 98.94]

Secondary structure (DSSP, 8-state):
--TTTTTHHHHHHHHHHHHH--HHHHHHHHHHHHHHH-TT--EEEEEEEEGGG---HHHHHHHHHHHHHHHHHHHHHH-HHHHHHHHHTT--EEEEEE-SHHHHHHHHHHHHHHTT--EEEEE--SSSSS-TT-EEEEEEEEEEHHHHHHHHTTSEE-/--TTTTHHHHHHHHHHHHHH--HHHHHHHHHHHHHHH-TT--EEEEEEEEGGG---HHHHHHHHHHHHHHHHHHHHHH-HHHHHHHHHTT--EEEEEE-SHHHHHHHHHHHHHHTT--EEEEE--SSSSS-TT-EEEEEEEEEEHHHHHHHHTTSEE-

Radius of gyration: 24.84 Å; Cα contacts (8 Å, |Δi|>4): 535; chains: 2; bounding box: 64×70×73 Å

InterPro domains:
  IPR002833 Peptidyl-tRNA hydrolase, PTH2 [PF01981] (43-158)
  IPR002833 Peptidyl-tRNA hydrolase, PTH2 [PTHR12649] (39-158)
  IPR002833 Peptidyl-tRNA hydrolase, PTH2 [TIGR00283] (44-158)
  IPR002833 Peptidyl-tRNA hydrolase, PTH2 [cd02430] (43-157)
  IPR023476 Peptidyl-tRNA hydrolase II domain superfamily [G3DSA:3.40.1490.10] (42-158)
  IPR023476 Peptidyl-tRNA hydrolase II domain superfamily [SSF102462] (42-157)

Nearest PDB structures (foldseek):
  2d3k-assembly1_B  TM=9.644E-01  e=3.831E-14  Pyrococcus horikoshii OT3
  1q7s-assembly3_A  TM=9.460E-01  e=4.681E-14  Homo sapiens
  1q7s-assembly3_B  TM=9.714E-01  e=9.130E-14  Homo sapiens
  2zv3-assembly3_F  TM=9.397E-01  e=3.149E-12  Methanocaldococcus jannaschii DSM 2661
  2zv3-assembly1_A  TM=9.657E-01  e=2.044E-11  Methanocaldococcus jannaschii DSM 2661

Foldseek 3Di:
DPPPVPPVVPVVVPPVVVVCPPVLNVLVVVLVVCVVPPVPFAWEKEKEFACLLVDDPVVRVVQVVVFVVVQLVVCVPRPVPLSVRCVVRPHHYFYFYDHPADVLVVQLVVLLVVSVWDKDWGFDCCPDSDHGRGTTMMMTDRGGPVSNCVRDVVTHGD/DPPVVPPVVPVVVPVVVVVCPPVLNVLVVVLVVCVVPPVVFAWEKEKEFACLLVDDPVVRVVQVVVFVVVQLVVCVPRPVPLSVRCVVRPHHYFYFYDHPADVLVVQLVVLLVVSVWDKDWGFDCCPDSDHGRGTTMMMTDRGGPVSNCVRDVVTHGD